Protein AF-A0A7R8H7E1-F1 (afdb_monomer)

pLDDT: mean 70.15, std 19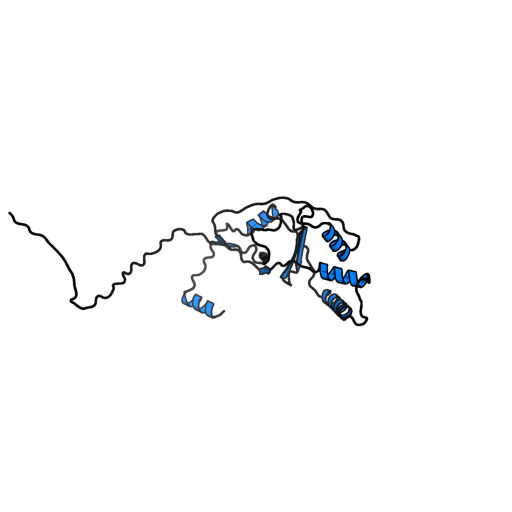.27, range [22.44, 91.5]

Secondary structure (DSSP, 8-state):
-------------------------------------EEE--TTTTT-EEEE-TTS-TTSPPPTT-EEEEEEETTTTEEEEEE---SSSTT--HHHHHHHHHHHH-S----------------S-EEE---SEEEE-----HHHHHHHHHHHHTT-S---TT-THHHHHHHHHHHHHTSPPPEE-----TTSHHHHHHHGGG--------------HHHHHHHHTT-

InterPro domains:
  IPR006886 DNA-directed RNA polymerase III subunit Rpc5 [PF04801] (28-223)
  IPR006886 DNA-directed RNA polymerase III subunit Rpc5 [PTHR12069] (23-224)

Sequence (227 aa):
MSKKKTHVENYLLNIIHLAPSSMSEQEESDPVVREIPVYVSQKLSDQLYLFQYPIRPSSFPYPPNSIFASRIKPVQGRIELSVALDTTSSDYDRSKGEQIALNVDGTNSSVNEKDFPNGLIHEGKLHLTPIKDILVLRPDLTYLDKSDKTAKSEGRAVLHPDDPDLEEAMEEEAKQEDMERWIPIKYNPHNTDESKAEFDKLYCDNLERTVLEKSDEGKYLDSLKSI

Mean predicted aligned error: 15.88 Å

Foldseek 3Di:
DDDDDDDDDDDDDDDDDDDPPPPPPPPVPPDPPDDADEAEFALCQQPAEAEDEPPADPVHDAAFPQFPWKWDQSVVGDIDTHGHDPCPDPVHPPVVVVVLCCLQVNPDDDDDDDHDDDDDDDDDHHFHYHHNYYHYDDDDDCSVVRSVVSCVVVVVDDDDPPPCVVVVVVVVVVVCVPDRDIDIDDDDTCPDPVVVVVVCSSDDPDPPPPPPPPDDPVRVVVVVVVD

Nearest PDB structures (foldseek):
  7fji-assembly1_M  TM=7.340E-01  e=8.138E-14  Homo sapiens
  8ity-assembly1_M  TM=7.228E-01  e=6.695E-14  Homo sapiens
  7ae3-assembly1_M  TM=7.307E-01  e=7.145E-14  Homo sapiens
  7a6h-assembly1_M  TM=7.324E-01  e=8.138E-14  Homo sapiens
  7fjj-assembly1_M  TM=7.175E-01  e=2.305E-13  Homo sapiens

Structure (mmCIF, N/CA/C/O backbone):
data_AF-A0A7R8H7E1-F1
#
_entry.id   AF-A0A7R8H7E1-F1
#
loop_
_atom_site.group_PDB
_atom_site.id
_atom_site.type_symbol
_atom_site.label_atom_id
_atom_site.label_alt_id
_atom_site.label_comp_id
_atom_site.label_asym_id
_atom_site.label_entity_id
_atom_site.label_seq_id
_atom_site.pdbx_PDB_ins_code
_atom_site.Cartn_x
_atom_site.Cartn_y
_atom_site.Cartn_z
_atom_site.occupancy
_atom_site.B_iso_or_equiv
_atom_site.auth_seq_id
_atom_site.auth_comp_id
_atom_site.auth_asym_id
_atom_site.auth_atom_id
_atom_site.pdbx_PDB_model_num
ATOM 1 N N . MET A 1 1 ? -14.089 -56.989 78.103 1.00 35.62 1 MET A N 1
ATOM 2 C CA . MET A 1 1 ? -12.673 -57.051 77.666 1.00 35.62 1 MET A CA 1
ATOM 3 C C . MET A 1 1 ? -12.430 -58.365 76.933 1.00 35.62 1 MET A C 1
ATOM 5 O O . MET A 1 1 ? -12.765 -59.384 77.512 1.00 35.62 1 MET A O 1
ATOM 9 N N . SER A 1 2 ? -11.785 -58.333 75.754 1.00 38.53 2 SER A N 1
ATOM 10 C CA . SER A 1 2 ? -11.299 -59.501 74.971 1.00 38.53 2 SER A CA 1
ATOM 11 C C . SER A 1 2 ? -12.388 -60.478 74.458 1.00 38.53 2 SER A C 1
ATOM 13 O O . SER A 1 2 ? -13.351 -60.751 75.155 1.00 38.53 2 SER A O 1
ATOM 15 N N . LYS A 1 3 ? -12.328 -61.047 73.245 1.00 38.25 3 LYS A N 1
ATOM 16 C CA . LYS A 1 3 ? -11.191 -61.285 72.330 1.00 38.25 3 LYS A CA 1
ATOM 17 C C . LYS A 1 3 ? -11.495 -60.845 70.883 1.00 38.25 3 LYS A C 1
ATOM 19 O O . LYS A 1 3 ? -12.647 -60.801 70.472 1.00 38.25 3 LYS A O 1
ATOM 24 N N . LYS A 1 4 ? -10.438 -60.563 70.108 1.00 46.03 4 LYS A N 1
ATOM 25 C CA . LYS A 1 4 ? -10.477 -60.266 68.659 1.00 46.03 4 LYS A CA 1
ATOM 26 C C . LYS A 1 4 ? -10.547 -61.548 67.812 1.00 46.03 4 LYS A C 1
ATOM 28 O O . LYS A 1 4 ? -9.908 -62.528 68.193 1.00 46.03 4 LYS A O 1
ATOM 33 N N . LYS A 1 5 ? -11.118 -61.465 66.599 1.00 38.12 5 LYS A N 1
ATOM 34 C CA . LYS A 1 5 ? -10.475 -61.981 65.368 1.00 38.12 5 LYS A CA 1
ATOM 35 C C . LYS A 1 5 ? -11.049 -61.356 64.077 1.00 38.12 5 LYS A C 1
ATOM 37 O O . LYS A 1 5 ? -12.236 -61.440 63.802 1.00 38.12 5 LYS A O 1
ATOM 42 N N . THR A 1 6 ? -10.135 -60.721 63.346 1.00 35.47 6 THR A N 1
ATOM 43 C CA . THR A 1 6 ? -9.974 -60.585 61.878 1.00 35.47 6 THR A CA 1
ATOM 44 C C . THR A 1 6 ? -10.459 -61.808 61.062 1.00 35.47 6 THR A C 1
ATOM 46 O O . THR A 1 6 ? -10.514 -62.891 61.638 1.00 35.47 6 THR A O 1
ATOM 49 N N . HIS A 1 7 ? -10.721 -61.815 59.739 1.00 31.08 7 HIS A N 1
ATOM 50 C CA . HIS A 1 7 ? -10.687 -60.894 58.559 1.00 31.08 7 HIS A CA 1
ATOM 51 C C . HIS A 1 7 ? -11.155 -61.797 57.364 1.00 31.08 7 HIS A C 1
ATOM 53 O O . HIS A 1 7 ? -10.938 -63.003 57.452 1.00 31.08 7 HIS A O 1
ATOM 59 N N . VAL A 1 8 ? -11.928 -61.397 56.344 1.00 33.06 8 VAL A N 1
ATOM 60 C CA . VAL A 1 8 ? -11.553 -60.799 55.033 1.00 33.06 8 VAL A CA 1
ATOM 61 C C . VAL A 1 8 ? -12.845 -60.808 54.164 1.00 33.06 8 VAL A C 1
ATOM 63 O O . VAL A 1 8 ? -13.592 -61.778 54.231 1.00 33.06 8 VAL A O 1
ATOM 66 N N . GLU A 1 9 ? -13.100 -59.729 53.414 1.00 35.38 9 GLU A N 1
ATOM 67 C CA . GLU A 1 9 ? -13.665 -59.612 52.036 1.00 35.38 9 GLU A CA 1
ATOM 68 C C . GLU A 1 9 ? -14.095 -60.886 51.220 1.00 35.38 9 GLU A C 1
ATOM 70 O O . GLU A 1 9 ? -13.538 -61.959 51.412 1.00 35.38 9 GLU A O 1
ATOM 75 N N . ASN A 1 10 ? -15.019 -60.878 50.230 1.00 33.38 10 ASN A N 1
ATOM 76 C CA . ASN A 1 10 ? -15.347 -59.847 49.218 1.00 33.38 10 ASN A CA 1
ATOM 77 C C . ASN A 1 10 ? -16.763 -59.968 48.559 1.00 33.38 10 ASN A C 1
ATOM 79 O O . ASN A 1 10 ? -17.408 -61.010 48.619 1.00 33.38 10 ASN A O 1
ATOM 83 N N . TYR A 1 11 ? -17.166 -58.867 47.901 1.00 28.77 11 TYR A N 1
ATOM 84 C CA . TYR A 1 11 ? -18.255 -58.558 46.929 1.00 28.77 11 TYR A CA 1
ATOM 85 C C . TYR A 1 11 ? -18.768 -59.678 45.964 1.00 28.77 11 TYR A C 1
ATOM 87 O O . TYR A 1 11 ? -18.055 -60.645 45.736 1.00 28.77 11 TYR A O 1
ATOM 95 N N . LEU A 1 12 ? -19.914 -59.603 45.243 1.00 30.66 12 LEU A N 1
ATOM 96 C CA . LEU A 1 12 ? -21.077 -58.678 45.146 1.00 30.66 12 LEU A CA 1
ATOM 97 C C . LEU A 1 12 ? -22.228 -59.330 44.326 1.00 30.66 12 LEU A C 1
ATOM 99 O O . LEU A 1 12 ? -22.023 -60.377 43.723 1.00 30.66 12 LEU A O 1
ATOM 103 N N . LEU A 1 13 ? -23.353 -58.595 44.208 1.00 30.75 13 LEU A N 1
ATOM 104 C CA . LEU A 1 13 ? -24.424 -58.621 43.176 1.00 30.75 13 LEU A CA 1
ATOM 105 C C . LEU A 1 13 ? -25.826 -59.069 43.624 1.00 30.75 13 LEU A C 1
ATOM 107 O O . LEU A 1 13 ? -26.374 -60.074 43.190 1.00 30.75 13 LEU A O 1
ATOM 111 N N . ASN A 1 14 ? -26.423 -58.196 44.434 1.00 29.53 14 ASN A N 1
ATOM 112 C CA . ASN A 1 14 ? -27.849 -57.865 44.541 1.00 29.53 14 ASN A CA 1
ATOM 113 C C . ASN A 1 14 ? -27.867 -56.390 45.032 1.00 29.53 14 ASN A C 1
ATOM 115 O O . ASN A 1 14 ? -26.986 -56.027 45.806 1.00 29.53 14 ASN A O 1
ATOM 119 N N . ILE A 1 15 ? -28.762 -55.472 44.655 1.00 32.22 15 ILE A N 1
ATOM 120 C CA . ILE A 1 15 ? -29.996 -55.551 43.863 1.00 32.22 15 ILE A CA 1
ATOM 121 C C . ILE A 1 15 ? -30.307 -54.130 43.320 1.00 32.22 15 ILE A C 1
ATOM 123 O O . ILE A 1 15 ? -30.113 -53.158 44.036 1.00 32.22 15 ILE A O 1
ATOM 127 N N . ILE A 1 16 ? -30.733 -54.045 42.053 1.00 35.09 16 ILE A N 1
ATOM 128 C CA . ILE A 1 16 ? -31.840 -53.239 41.480 1.00 35.09 16 ILE A CA 1
ATOM 129 C C . ILE A 1 16 ? -32.098 -51.775 41.959 1.00 35.09 16 ILE A C 1
ATOM 131 O O . ILE A 1 16 ? -32.219 -51.493 43.142 1.00 35.09 16 ILE A O 1
ATOM 135 N N . HIS A 1 17 ? -32.436 -50.931 40.965 1.00 29.31 17 HIS A N 1
ATOM 136 C CA . HIS A 1 17 ? -33.188 -49.652 40.997 1.00 29.31 17 HIS A CA 1
ATOM 137 C C . HIS A 1 17 ? -32.447 -48.307 41.167 1.00 29.31 17 HIS A C 1
ATOM 139 O O . HIS A 1 17 ? -32.047 -47.904 42.251 1.00 29.31 17 HIS A O 1
ATOM 145 N N . LEU A 1 18 ? -32.453 -47.560 40.051 1.00 43.53 18 LEU A N 1
ATOM 146 C CA . LEU A 1 18 ? -32.968 -46.186 39.931 1.00 43.53 18 LEU A CA 1
ATOM 147 C C . LEU A 1 18 ? -32.617 -45.201 41.060 1.00 43.53 18 LEU A C 1
ATOM 149 O O . LEU A 1 18 ? -33.405 -44.979 41.976 1.00 43.53 18 LEU A O 1
ATOM 153 N N . ALA A 1 19 ? -31.524 -44.469 40.858 1.00 36.12 19 ALA A N 1
ATOM 154 C CA . ALA A 1 19 ? -31.458 -43.066 41.250 1.00 36.12 19 ALA A CA 1
ATOM 155 C C . ALA A 1 19 ? -31.540 -42.209 39.973 1.00 36.12 19 ALA A C 1
ATOM 157 O O . ALA A 1 19 ? -30.898 -42.569 38.981 1.00 36.12 19 ALA A O 1
ATOM 158 N N . PRO A 1 20 ? -32.285 -41.088 39.953 1.00 41.16 20 PRO A N 1
ATOM 159 C CA . PRO A 1 20 ? -31.998 -40.050 38.977 1.00 41.16 20 PRO A CA 1
ATOM 160 C C . PRO A 1 20 ? -30.585 -39.545 39.272 1.00 41.16 20 PRO A C 1
ATOM 162 O O . PRO A 1 20 ? -30.282 -39.201 40.417 1.00 41.16 20 PRO A O 1
ATOM 165 N N . SER A 1 21 ? -29.718 -39.487 38.262 1.00 41.62 21 SER A N 1
ATOM 166 C CA . SER A 1 21 ? -28.507 -38.684 38.392 1.00 41.62 21 SER A CA 1
ATOM 167 C C . SER A 1 21 ? -28.955 -37.242 38.568 1.00 41.62 21 SER A C 1
ATOM 169 O O . SER A 1 21 ? -29.365 -36.596 37.606 1.00 41.62 21 SER A O 1
ATOM 171 N N . SER A 1 22 ? -28.895 -36.748 39.803 1.00 42.16 22 SER A N 1
ATOM 172 C CA . SER A 1 22 ? -28.900 -35.321 40.068 1.00 42.16 22 SER A CA 1
ATOM 173 C C . SER A 1 22 ? -27.673 -34.748 39.368 1.00 42.16 22 SER A C 1
ATOM 175 O O . SER A 1 22 ? -26.571 -34.784 39.917 1.00 42.16 22 SER A O 1
ATOM 177 N N . MET A 1 23 ? -27.861 -34.261 38.139 1.00 40.62 23 MET A N 1
ATOM 178 C CA . MET A 1 23 ? -26.998 -33.228 37.590 1.00 40.62 23 MET A CA 1
ATOM 179 C C . MET A 1 23 ? -27.082 -32.086 38.590 1.00 40.62 23 MET A C 1
ATOM 181 O O . MET A 1 23 ? -28.085 -31.384 38.670 1.00 40.62 23 MET A O 1
ATOM 185 N N . SER A 1 24 ? -26.066 -31.993 39.441 1.00 41.72 24 SER A N 1
ATOM 186 C CA . SER A 1 24 ? -25.875 -30.840 40.292 1.00 41.72 24 SER A CA 1
ATOM 187 C C . SER A 1 24 ? -25.746 -29.645 39.364 1.00 41.72 24 SER A C 1
ATOM 189 O O . SER A 1 24 ? -24.767 -29.561 38.623 1.00 41.72 24 SER A O 1
ATOM 191 N N . GLU A 1 25 ? -26.721 -28.739 39.425 1.00 49.22 25 GLU A N 1
ATOM 192 C CA . GLU A 1 25 ? -26.683 -27.390 38.849 1.00 49.22 25 GLU A CA 1
ATOM 193 C C . GLU A 1 25 ? -25.648 -26.539 39.608 1.00 49.22 25 GLU A C 1
ATOM 195 O O . GLU A 1 25 ? -25.928 -25.496 40.189 1.00 49.22 25 GLU A O 1
ATOM 200 N N . GLN A 1 26 ? -24.417 -27.040 39.640 1.00 47.72 26 GLN A N 1
ATOM 201 C CA . GLN A 1 26 ? -23.213 -26.262 39.833 1.00 47.72 26 GLN A CA 1
ATOM 202 C C . GLN A 1 26 ? -22.677 -26.010 38.430 1.00 47.72 26 GLN A C 1
ATOM 204 O O . GLN A 1 26 ? -21.683 -26.591 38.000 1.00 47.72 26 GLN A O 1
ATOM 209 N N . GLU A 1 27 ? -23.395 -25.144 37.710 1.00 53.41 27 GLU A N 1
ATOM 210 C CA . GLU A 1 27 ? -22.762 -24.306 36.703 1.00 53.41 27 GLU A CA 1
ATOM 211 C C . GLU A 1 27 ? -21.669 -23.531 37.443 1.00 53.41 27 GLU A C 1
ATOM 213 O O . GLU A 1 27 ? -21.935 -22.569 38.168 1.00 53.41 27 GLU A O 1
ATOM 218 N N . GLU A 1 28 ? -20.441 -24.042 37.366 1.00 57.34 28 GLU A N 1
ATOM 219 C CA . GLU A 1 28 ? -19.270 -23.422 37.966 1.00 57.34 28 GLU A CA 1
ATOM 220 C C . GLU A 1 28 ? -18.985 -22.151 37.161 1.00 57.34 28 GLU A C 1
ATOM 222 O O . GLU A 1 28 ? -18.312 -22.176 36.135 1.00 57.34 28 GLU A O 1
ATOM 227 N N . SER A 1 29 ? -19.642 -21.066 37.581 1.00 70.25 29 SER A N 1
ATOM 228 C CA . SER A 1 29 ? -19.667 -19.767 36.912 1.00 70.25 29 SER A CA 1
ATOM 229 C C . SER A 1 29 ? -18.246 -19.247 36.714 1.00 70.25 29 SER A C 1
ATOM 231 O O . SER A 1 29 ? -17.642 -18.738 37.660 1.00 70.25 29 SER A O 1
ATOM 233 N N . ASP A 1 30 ? -17.725 -19.413 35.493 1.00 82.62 30 ASP A N 1
ATOM 234 C CA . ASP A 1 30 ? -16.389 -18.976 35.083 1.00 82.62 30 ASP A CA 1
ATOM 235 C C . ASP A 1 30 ? -16.26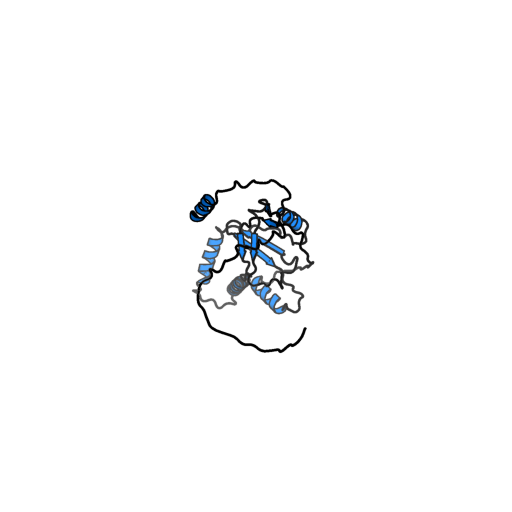1 -17.462 35.324 1.00 82.62 30 ASP A C 1
ATOM 237 O O . ASP A 1 30 ? -16.916 -16.661 34.644 1.00 82.62 30 ASP A O 1
ATOM 241 N N . PRO A 1 31 ? -15.506 -17.035 36.353 1.00 84.06 31 PRO A N 1
ATOM 242 C CA . PRO A 1 31 ? -15.552 -15.659 36.806 1.00 84.06 31 PRO A CA 1
ATOM 243 C C . PRO A 1 31 ? -14.765 -14.768 35.848 1.00 84.06 31 PRO A C 1
ATOM 245 O O . PRO A 1 31 ? -13.648 -15.091 35.448 1.00 84.06 31 PRO A O 1
ATOM 248 N N . VAL A 1 32 ? -15.304 -13.585 35.540 1.00 81.81 32 VAL A N 1
ATOM 249 C CA . VAL A 1 32 ? -14.637 -12.602 34.674 1.00 81.81 32 VAL A CA 1
ATOM 250 C C . VAL A 1 32 ? -13.258 -12.237 35.241 1.00 81.81 32 VAL A C 1
ATOM 252 O O . VAL A 1 32 ? -13.134 -11.455 36.182 1.00 81.81 32 VAL A O 1
ATOM 255 N N . VAL A 1 33 ? -12.202 -12.788 34.636 1.00 88.31 33 VAL A N 1
ATOM 256 C CA . VAL A 1 33 ? -10.804 -12.562 35.047 1.00 88.31 33 VAL A CA 1
ATOM 257 C C . VAL A 1 33 ? -10.335 -11.142 34.703 1.00 88.31 33 VAL A C 1
ATOM 259 O O . VAL A 1 33 ? -9.444 -10.597 35.359 1.00 88.31 33 VAL A O 1
ATOM 262 N N . ARG A 1 34 ? -10.899 -10.536 33.648 1.00 81.38 34 ARG A N 1
ATOM 263 C CA . ARG A 1 34 ? -10.553 -9.187 33.186 1.00 81.38 34 ARG A CA 1
ATOM 264 C C . ARG A 1 34 ? -11.651 -8.593 32.309 1.00 81.38 34 ARG A C 1
ATOM 266 O O . ARG A 1 34 ? -12.021 -9.187 31.303 1.00 81.38 34 ARG A O 1
ATOM 273 N N . GLU A 1 35 ? -12.066 -7.371 32.621 1.00 83.25 35 GLU A N 1
ATOM 274 C CA . GLU A 1 35 ? -12.812 -6.521 31.692 1.00 83.25 35 GLU A CA 1
ATOM 275 C C . GLU A 1 35 ? -11.823 -5.755 30.799 1.00 83.25 35 GLU A C 1
ATOM 277 O O . GLU A 1 35 ? -10.878 -5.136 31.295 1.00 83.25 35 GLU A O 1
ATOM 282 N N . ILE A 1 36 ? -12.014 -5.805 29.477 1.00 82.12 36 ILE A N 1
ATOM 283 C CA . ILE A 1 36 ? -11.196 -5.064 28.506 1.00 82.12 36 ILE A CA 1
ATOM 284 C C . ILE A 1 36 ? -12.077 -3.973 27.888 1.00 82.12 36 ILE A C 1
ATOM 286 O O . ILE A 1 36 ? -13.085 -4.307 27.263 1.00 82.12 36 ILE A O 1
ATOM 290 N N . PRO A 1 37 ? -11.733 -2.679 28.029 1.00 78.38 37 PRO A N 1
ATOM 291 C CA . PRO A 1 37 ? -12.490 -1.616 27.387 1.00 78.38 37 PRO A CA 1
ATOM 292 C C . PRO A 1 37 ? -12.286 -1.677 25.869 1.00 78.38 37 PRO A C 1
ATOM 294 O O . PRO A 1 37 ? -11.151 -1.724 25.386 1.00 78.38 37 PRO A O 1
ATOM 297 N N . VAL A 1 38 ? -13.399 -1.667 25.137 1.00 76.19 38 VAL A N 1
ATOM 298 C CA . VAL A 1 38 ? -13.436 -1.666 23.672 1.00 76.19 38 VAL A CA 1
ATOM 299 C C . VAL A 1 38 ? -13.793 -0.268 23.188 1.00 76.19 38 VAL A C 1
ATOM 301 O O . VAL A 1 38 ? -14.818 0.286 23.584 1.00 76.19 38 VAL A O 1
ATOM 304 N N . TYR A 1 39 ? -12.963 0.280 22.309 1.00 76.44 39 TYR A N 1
ATOM 305 C CA . TYR A 1 39 ? -13.184 1.572 21.666 1.00 76.44 39 TYR A CA 1
ATOM 306 C C . TYR A 1 39 ? -13.338 1.386 20.157 1.00 76.44 39 TYR A C 1
ATOM 308 O O . TYR A 1 39 ? -12.697 0.511 19.576 1.00 76.44 39 TYR A O 1
ATOM 316 N N . VAL A 1 40 ? -14.147 2.227 19.511 1.00 75.00 40 VAL A N 1
ATOM 317 C CA . VAL A 1 40 ? -14.304 2.242 18.049 1.00 75.00 40 VAL A CA 1
ATOM 318 C C . VAL A 1 40 ? -13.840 3.595 17.513 1.00 75.00 40 VAL A C 1
ATOM 320 O O . VAL A 1 40 ? -14.321 4.635 17.959 1.00 75.00 40 VAL A O 1
ATOM 323 N N . SER A 1 41 ? -12.902 3.595 16.567 1.00 80.44 41 SER A N 1
ATOM 324 C CA . SER A 1 41 ? -12.467 4.784 15.829 1.00 80.44 41 SER A CA 1
ATOM 325 C C . SER A 1 41 ? -13.048 4.745 14.419 1.00 80.44 41 SER A C 1
ATOM 327 O O . SER A 1 41 ? -12.912 3.751 13.713 1.00 80.44 41 SER A O 1
ATOM 329 N N . GLN A 1 42 ? -13.676 5.841 13.996 1.00 80.81 42 GLN A N 1
ATOM 330 C CA . GLN A 1 42 ? -14.147 6.032 12.617 1.00 80.81 42 GLN A CA 1
ATOM 331 C C . GLN A 1 42 ? -13.213 6.945 11.804 1.00 80.81 42 GLN A C 1
ATOM 333 O O . GLN A 1 42 ? -13.463 7.206 10.635 1.00 80.81 42 GLN A O 1
ATOM 338 N N . LYS A 1 43 ? -12.113 7.441 12.397 1.00 84.00 43 LYS A N 1
ATOM 339 C CA . LYS A 1 43 ? -11.249 8.476 11.788 1.00 84.00 43 LYS A CA 1
ATOM 340 C C . LYS A 1 43 ? -10.616 8.063 10.451 1.00 84.00 43 LYS A C 1
ATOM 342 O O . LYS A 1 43 ? -10.278 8.937 9.662 1.00 84.00 43 LYS A O 1
ATOM 347 N N . LEU A 1 44 ? -10.419 6.761 10.233 1.00 83.81 44 LEU A N 1
ATOM 348 C CA . LEU A 1 44 ? -9.767 6.190 9.048 1.00 83.81 44 LEU A CA 1
ATOM 349 C C . LEU A 1 44 ? -10.659 5.183 8.296 1.00 83.81 44 LEU A C 1
ATOM 351 O O . LEU A 1 44 ? -10.152 4.456 7.446 1.00 83.81 44 LEU A O 1
ATOM 355 N N . SER A 1 45 ? -11.970 5.135 8.569 1.00 79.44 45 SER A N 1
ATOM 356 C CA . SER A 1 45 ? -12.894 4.147 7.979 1.00 79.44 45 SER A CA 1
ATOM 357 C C . SER A 1 45 ? -12.843 4.099 6.446 1.00 79.44 45 SER A C 1
ATOM 359 O O . SER A 1 45 ? -12.852 3.019 5.866 1.00 79.44 45 SER A O 1
ATOM 361 N N . ASP A 1 46 ? -12.707 5.256 5.790 1.00 84.19 46 ASP A N 1
ATOM 362 C CA . ASP A 1 46 ? -12.648 5.383 4.324 1.00 84.19 46 ASP A CA 1
ATOM 363 C C . ASP A 1 46 ? -11.219 5.347 3.737 1.00 84.19 46 ASP A C 1
ATOM 365 O O . ASP A 1 46 ? -11.027 5.554 2.529 1.00 84.19 46 ASP A O 1
ATOM 369 N N . GLN A 1 47 ? -10.208 5.127 4.584 1.00 85.94 47 GLN A N 1
ATOM 370 C CA . GLN A 1 47 ? -8.784 5.315 4.265 1.00 85.94 47 GLN A CA 1
ATOM 371 C C . GLN A 1 47 ? -7.879 4.153 4.711 1.00 85.94 47 GLN A C 1
ATOM 373 O O . GLN A 1 47 ? -6.758 4.041 4.216 1.00 85.94 47 GLN A O 1
ATOM 378 N N . LEU A 1 48 ? -8.342 3.280 5.609 1.00 85.38 48 LEU A N 1
ATOM 379 C CA . LEU A 1 48 ? -7.581 2.144 6.121 1.00 85.38 48 LEU A CA 1
ATOM 380 C C . LEU A 1 48 ? -7.721 0.924 5.200 1.00 85.38 48 LEU A C 1
ATOM 382 O O . LEU A 1 48 ? -8.797 0.341 5.104 1.00 85.38 48 LEU A O 1
ATOM 386 N N . TYR A 1 49 ? -6.626 0.502 4.570 1.00 85.12 49 TYR A N 1
ATOM 387 C CA . TYR A 1 49 ? -6.563 -0.719 3.758 1.00 85.12 49 TYR A CA 1
ATOM 388 C C . TYR A 1 49 ? -5.674 -1.766 4.431 1.00 85.12 49 TYR A C 1
ATOM 390 O O . TYR A 1 49 ? -4.666 -1.423 5.051 1.00 85.12 49 TYR A O 1
ATOM 398 N N . LEU A 1 50 ? -6.004 -3.047 4.261 1.00 84.12 50 LEU A N 1
ATOM 399 C CA . LEU A 1 50 ? -5.151 -4.159 4.687 1.00 84.12 50 LEU A CA 1
ATOM 400 C C . LEU A 1 50 ? -4.456 -4.779 3.473 1.00 84.12 50 LEU A C 1
ATOM 402 O O . LEU A 1 50 ? -5.122 -5.322 2.597 1.00 84.12 50 LEU A O 1
ATOM 406 N N . PHE A 1 51 ? -3.123 -4.742 3.431 1.00 88.19 51 PHE A N 1
ATOM 407 C CA . PHE A 1 51 ? -2.355 -5.397 2.368 1.00 88.19 51 PHE A CA 1
ATOM 408 C C . PHE A 1 51 ? -1.906 -6.793 2.799 1.00 88.19 51 PHE A C 1
ATOM 410 O O . PHE A 1 51 ? -1.243 -6.957 3.824 1.00 88.19 51 PHE A O 1
ATOM 417 N N . GLN A 1 52 ? -2.240 -7.796 1.992 1.00 84.56 52 GLN A N 1
ATOM 418 C CA . GLN A 1 52 ? -1.810 -9.179 2.179 1.00 84.56 52 GLN A CA 1
ATOM 419 C C . GLN A 1 52 ? -0.781 -9.569 1.117 1.00 84.56 52 GLN A C 1
ATOM 421 O O . GLN A 1 52 ? -0.917 -9.203 -0.048 1.00 84.56 52 GLN A O 1
ATOM 426 N N . TYR A 1 53 ? 0.220 -10.360 1.510 1.00 86.19 53 TYR A N 1
ATOM 427 C CA . TYR A 1 53 ? 1.300 -10.827 0.637 1.00 86.19 53 TYR A CA 1
ATOM 428 C C . TYR A 1 53 ? 1.328 -12.367 0.621 1.00 86.19 53 TYR A C 1
ATOM 430 O O . TYR A 1 53 ? 2.111 -12.964 1.358 1.00 86.19 53 TYR A O 1
ATOM 438 N N . PRO A 1 54 ? 0.494 -13.053 -0.188 1.00 87.38 54 PRO A N 1
ATOM 439 C CA . PRO A 1 54 ? 0.290 -14.504 -0.072 1.00 87.38 54 PRO A CA 1
ATOM 440 C C . PRO A 1 54 ? 1.557 -15.346 -0.250 1.00 87.38 54 PRO A C 1
ATOM 442 O O . PRO A 1 54 ? 1.641 -16.454 0.267 1.00 87.38 54 PRO A O 1
ATOM 445 N N . ILE A 1 55 ? 2.535 -14.820 -0.991 1.00 86.00 55 ILE A N 1
ATOM 446 C CA . ILE A 1 55 ? 3.797 -15.499 -1.307 1.00 86.00 55 ILE A CA 1
ATOM 447 C C . ILE A 1 55 ? 4.985 -15.036 -0.446 1.00 86.00 55 ILE A C 1
ATOM 449 O O . ILE A 1 55 ? 6.105 -15.486 -0.674 1.00 86.00 55 ILE A O 1
ATOM 453 N N . ARG A 1 56 ? 4.783 -14.111 0.505 1.00 84.38 56 ARG A N 1
ATOM 454 C CA . ARG A 1 56 ? 5.856 -13.583 1.361 1.00 84.38 56 ARG A CA 1
ATOM 455 C C . ARG A 1 56 ? 5.602 -13.996 2.814 1.00 84.38 56 ARG A C 1
ATOM 457 O O . ARG A 1 56 ? 4.651 -13.500 3.417 1.00 84.38 56 ARG A O 1
ATOM 464 N N . PRO A 1 57 ? 6.423 -14.888 3.397 1.00 86.56 57 PRO A N 1
ATOM 465 C CA . PRO A 1 57 ? 6.245 -15.304 4.782 1.00 86.56 57 PRO A CA 1
ATOM 466 C C . PRO A 1 57 ? 6.539 -14.140 5.736 1.00 86.56 57 PRO A C 1
ATOM 468 O O . PRO A 1 57 ? 7.377 -13.284 5.454 1.00 86.56 57 PRO A O 1
ATOM 471 N N . SER A 1 58 ? 5.898 -14.138 6.906 1.00 81.69 58 SER A N 1
ATOM 472 C CA . SER A 1 58 ? 6.093 -13.106 7.939 1.00 81.69 58 SER A CA 1
ATOM 473 C C . SER A 1 58 ? 7.523 -13.042 8.490 1.00 81.69 58 SER A C 1
ATOM 475 O O . SER A 1 58 ? 7.931 -12.006 9.006 1.00 81.69 58 SER A O 1
ATOM 477 N N . SER A 1 59 ? 8.302 -14.117 8.345 1.00 85.06 59 SER A N 1
ATOM 478 C CA . SER A 1 59 ? 9.735 -14.168 8.657 1.00 85.06 59 SER A CA 1
ATOM 479 C C . SER A 1 59 ? 10.629 -13.451 7.637 1.00 85.06 59 SER A C 1
ATOM 481 O O . SER A 1 59 ? 11.807 -13.250 7.921 1.00 85.06 59 SER A O 1
ATOM 483 N N . PHE A 1 60 ? 10.100 -13.063 6.470 1.00 82.19 60 PHE A N 1
ATOM 484 C CA . PHE A 1 60 ? 10.845 -12.382 5.407 1.00 82.19 60 PHE A CA 1
ATOM 485 C C . PHE A 1 60 ? 10.126 -11.096 4.942 1.00 82.19 60 PHE A C 1
ATOM 487 O O . PHE A 1 60 ? 9.678 -10.999 3.790 1.00 82.19 60 PHE A O 1
ATOM 494 N N . PRO A 1 61 ? 9.968 -10.093 5.831 1.00 83.88 61 PRO A N 1
ATOM 495 C CA . PRO A 1 61 ? 9.374 -8.807 5.474 1.00 83.88 61 PRO A CA 1
ATOM 496 C C . PRO A 1 61 ? 10.182 -8.102 4.374 1.00 83.88 61 PRO A C 1
ATOM 498 O O . PRO A 1 61 ? 11.325 -8.457 4.083 1.00 83.88 61 PRO A O 1
ATOM 501 N N . TYR A 1 62 ? 9.582 -7.100 3.733 1.00 82.25 62 TYR A N 1
ATOM 502 C CA . TYR A 1 62 ? 10.342 -6.210 2.854 1.00 82.25 62 TYR A CA 1
ATOM 503 C C . TYR A 1 62 ? 11.391 -5.431 3.659 1.00 82.25 62 TYR A C 1
ATOM 505 O O . TYR A 1 62 ? 11.112 -5.088 4.813 1.00 82.25 62 TYR A O 1
ATOM 513 N N . PRO A 1 63 ? 12.567 -5.119 3.077 1.00 79.88 63 PRO A N 1
ATOM 514 C CA . PRO A 1 63 ? 13.522 -4.254 3.745 1.00 79.88 63 PRO A CA 1
ATOM 515 C C . PRO A 1 63 ? 12.868 -2.898 4.043 1.00 79.88 63 PRO A C 1
ATOM 517 O O . PRO A 1 63 ? 12.106 -2.382 3.214 1.00 79.88 63 PRO A O 1
ATOM 520 N N . PRO A 1 64 ? 13.142 -2.292 5.202 1.00 74.38 64 PRO A N 1
ATOM 521 C CA . PRO A 1 64 ? 12.718 -0.924 5.471 1.00 74.38 64 PRO A CA 1
ATOM 522 C C . PRO A 1 64 ? 13.296 0.020 4.403 1.00 74.38 64 PRO A C 1
ATOM 524 O O . PRO A 1 64 ? 14.390 -0.199 3.892 1.00 74.38 64 PRO A O 1
ATOM 527 N N . ASN A 1 65 ? 12.535 1.050 4.032 1.00 74.75 65 ASN A N 1
ATOM 528 C CA . ASN A 1 65 ? 12.869 2.017 2.972 1.00 74.75 65 ASN A CA 1
ATOM 529 C C . ASN A 1 65 ? 13.043 1.446 1.545 1.00 74.75 65 ASN A C 1
ATOM 531 O O . ASN A 1 65 ? 13.307 2.218 0.629 1.00 74.75 65 ASN A O 1
ATOM 535 N N . SER A 1 66 ? 12.820 0.145 1.312 1.00 81.94 66 SER A N 1
ATOM 536 C CA . SER A 1 66 ? 12.909 -0.451 -0.036 1.00 81.94 66 SER A CA 1
ATOM 537 C C . SER A 1 66 ? 11.829 0.029 -1.014 1.00 81.94 66 SER A C 1
ATOM 539 O O . SER A 1 66 ? 12.028 -0.040 -2.224 1.00 81.94 66 SER A O 1
ATOM 541 N N . ILE A 1 67 ? 10.682 0.517 -0.530 1.00 85.88 67 ILE A N 1
ATOM 542 C CA . ILE A 1 67 ? 9.624 1.069 -1.389 1.00 85.88 67 ILE A CA 1
ATOM 543 C C . ILE A 1 67 ? 10.022 2.485 -1.819 1.00 85.88 67 ILE A C 1
ATOM 545 O O . ILE A 1 67 ? 10.004 3.412 -1.009 1.00 85.88 67 ILE A O 1
ATOM 549 N N . PHE A 1 68 ? 10.352 2.646 -3.102 1.00 81.56 68 PHE A N 1
ATOM 550 C CA . PHE A 1 68 ? 10.805 3.917 -3.683 1.00 81.56 68 PHE A CA 1
ATOM 551 C C . PHE A 1 68 ? 9.724 4.639 -4.500 1.00 81.56 68 PHE A C 1
ATOM 553 O O . PHE A 1 68 ? 9.820 5.846 -4.720 1.00 81.56 68 PHE A O 1
ATOM 560 N N . ALA A 1 69 ? 8.683 3.925 -4.936 1.00 82.38 69 ALA A N 1
ATOM 561 C CA . ALA A 1 69 ? 7.511 4.516 -5.572 1.00 82.38 69 ALA A CA 1
ATOM 562 C C . ALA A 1 69 ? 6.234 3.767 -5.181 1.00 82.38 69 ALA A C 1
ATOM 564 O O . ALA A 1 69 ? 6.240 2.561 -4.936 1.00 82.38 69 ALA A O 1
ATOM 565 N N . SER A 1 70 ? 5.122 4.494 -5.140 1.00 87.81 70 SER A N 1
ATOM 566 C CA . SER A 1 70 ? 3.809 3.950 -4.806 1.00 87.81 70 SER A CA 1
ATOM 567 C C . SER A 1 70 ? 2.712 4.717 -5.535 1.00 87.81 70 SER A C 1
ATOM 569 O O . SER A 1 70 ? 2.760 5.947 -5.627 1.00 87.81 70 SER A O 1
ATOM 571 N N . ARG A 1 71 ? 1.721 4.001 -6.073 1.00 89.56 71 ARG A N 1
ATOM 572 C CA . ARG A 1 71 ? 0.614 4.586 -6.844 1.00 89.56 71 ARG A CA 1
ATOM 573 C C . ARG A 1 71 ? -0.699 3.836 -6.632 1.00 89.56 71 ARG A C 1
ATOM 575 O O . ARG A 1 71 ? -0.693 2.641 -6.352 1.00 89.56 71 ARG A O 1
ATOM 582 N N . ILE A 1 72 ? -1.816 4.550 -6.765 1.00 91.12 72 ILE A N 1
ATOM 583 C CA . ILE A 1 72 ? -3.182 4.039 -6.568 1.00 91.12 72 ILE A CA 1
ATOM 584 C C . ILE A 1 72 ? -4.110 4.424 -7.730 1.00 91.12 72 ILE A C 1
ATOM 586 O O . ILE A 1 72 ? -3.969 5.496 -8.319 1.00 91.12 72 ILE A O 1
ATOM 590 N N . LYS A 1 73 ? -5.078 3.556 -8.022 1.00 90.69 73 LYS A N 1
ATOM 591 C CA . LYS A 1 73 ? -6.291 3.826 -8.798 1.00 90.69 73 LYS A CA 1
ATOM 592 C C . LYS A 1 73 ? -7.499 3.638 -7.864 1.00 90.69 73 LYS A C 1
ATOM 594 O O . LYS A 1 73 ? -7.872 2.489 -7.608 1.00 90.69 73 LYS A O 1
ATOM 599 N N . PRO A 1 74 ? -8.025 4.709 -7.239 1.00 87.00 74 PRO A N 1
ATOM 600 C CA . PRO A 1 74 ? -8.977 4.588 -6.133 1.00 87.00 74 PRO A CA 1
ATOM 601 C C . PRO A 1 74 ? -10.359 4.038 -6.516 1.00 87.00 74 PRO A C 1
ATOM 603 O O . PRO A 1 74 ? -10.998 3.441 -5.654 1.00 87.00 74 PRO A O 1
ATOM 606 N N . VAL A 1 75 ? -10.827 4.201 -7.759 1.00 87.00 75 VAL A N 1
ATOM 607 C CA . VAL A 1 75 ? -12.106 3.631 -8.229 1.00 87.00 75 VAL A CA 1
ATOM 608 C C . VAL A 1 75 ? -11.947 2.154 -8.607 1.00 87.00 75 VAL A C 1
ATOM 610 O O . VAL A 1 75 ? -12.813 1.343 -8.296 1.00 87.00 75 VAL A O 1
ATOM 613 N N . GLN A 1 76 ? -10.827 1.778 -9.230 1.00 86.06 76 GLN A N 1
ATOM 614 C CA . GLN A 1 76 ? -10.497 0.393 -9.592 1.00 86.06 76 GLN A CA 1
ATOM 615 C C . GLN A 1 76 ? -9.930 -0.438 -8.425 1.00 86.06 76 GLN A C 1
ATOM 617 O O . GLN A 1 76 ? -9.656 -1.623 -8.613 1.00 86.06 76 GLN A O 1
ATOM 622 N N . GLY A 1 77 ? -9.689 0.165 -7.255 1.00 83.81 77 GLY A N 1
ATOM 623 C CA . GLY A 1 77 ? -9.115 -0.509 -6.082 1.00 83.81 77 GLY A CA 1
ATOM 624 C C . GLY A 1 77 ? -7.685 -1.032 -6.282 1.00 83.81 77 GLY A C 1
ATOM 625 O O . GLY A 1 77 ? -7.241 -1.907 -5.542 1.00 83.81 77 GLY A O 1
ATOM 626 N N . ARG A 1 78 ? -6.944 -0.544 -7.290 1.00 87.25 78 ARG A N 1
ATOM 627 C CA . ARG A 1 78 ? -5.591 -1.044 -7.600 1.00 87.25 78 ARG A CA 1
ATOM 628 C C . ARG A 1 78 ? -4.523 -0.215 -6.904 1.00 87.25 78 ARG A C 1
ATOM 630 O O . ARG A 1 78 ? -4.550 1.011 -6.971 1.00 87.25 78 ARG A O 1
ATOM 637 N N . ILE A 1 79 ? -3.543 -0.885 -6.307 1.00 89.19 79 ILE A N 1
ATOM 638 C CA . ILE A 1 79 ? -2.344 -0.272 -5.730 1.00 89.19 79 ILE A CA 1
ATOM 639 C C . ILE A 1 79 ? -1.119 -1.001 -6.264 1.00 89.19 79 ILE A C 1
ATOM 641 O O . ILE A 1 79 ? -1.105 -2.227 -6.339 1.00 89.19 79 ILE A O 1
ATOM 645 N N . GLU A 1 80 ? -0.085 -0.235 -6.590 1.00 89.81 80 GLU A N 1
ATOM 646 C CA . GLU A 1 80 ? 1.233 -0.752 -6.936 1.00 89.81 80 GLU A CA 1
ATOM 647 C C . GLU A 1 80 ? 2.295 -0.103 -6.051 1.00 89.81 80 GLU A C 1
ATOM 649 O O . GLU A 1 80 ? 2.283 1.110 -5.816 1.00 89.81 80 GLU A O 1
ATOM 654 N N . LEU A 1 81 ? 3.225 -0.932 -5.577 1.00 88.81 81 LEU A N 1
ATOM 655 C CA . LEU A 1 81 ? 4.393 -0.542 -4.796 1.00 88.81 81 LEU A CA 1
ATOM 656 C C . LEU A 1 81 ? 5.636 -1.008 -5.555 1.00 88.81 81 LEU A C 1
ATOM 658 O O . LEU A 1 81 ? 5.807 -2.204 -5.789 1.00 88.81 81 LEU A O 1
ATOM 662 N N . SER A 1 82 ? 6.502 -0.075 -5.935 1.00 86.88 82 SER A N 1
ATOM 663 C CA . SER A 1 82 ? 7.794 -0.381 -6.544 1.00 86.88 82 SER A CA 1
ATOM 664 C C . SER A 1 82 ? 8.831 -0.541 -5.441 1.00 86.88 82 SER A C 1
ATOM 666 O O . SER A 1 82 ? 9.094 0.392 -4.678 1.00 86.88 82 SER A O 1
ATOM 668 N N . VAL A 1 83 ? 9.391 -1.744 -5.352 1.00 84.81 83 VAL A N 1
ATOM 669 C CA . VAL A 1 83 ? 10.334 -2.161 -4.313 1.00 84.81 83 VAL A CA 1
ATOM 670 C C . VAL A 1 83 ? 11.716 -2.328 -4.938 1.00 84.81 83 VAL A C 1
ATOM 672 O O . VAL A 1 83 ? 11.850 -3.005 -5.956 1.00 84.81 83 VAL A O 1
ATOM 675 N N . ALA A 1 84 ? 12.735 -1.727 -4.331 1.00 84.62 84 ALA A N 1
ATOM 676 C CA . ALA A 1 84 ? 14.131 -1.926 -4.691 1.00 84.62 84 ALA A CA 1
ATOM 677 C C . ALA A 1 84 ? 14.601 -3.350 -4.343 1.00 84.62 84 ALA A C 1
ATOM 679 O O . ALA A 1 84 ? 14.170 -3.945 -3.351 1.00 84.62 84 ALA A O 1
ATOM 680 N N . LEU A 1 85 ? 15.499 -3.885 -5.167 1.00 82.56 85 LEU A N 1
ATOM 681 C CA . LEU A 1 85 ? 16.222 -5.128 -4.912 1.00 82.56 85 LEU A CA 1
ATOM 682 C C . LEU A 1 85 ? 17.631 -4.765 -4.455 1.00 82.56 85 LEU A C 1
ATOM 684 O O . LEU A 1 85 ? 18.267 -3.988 -5.156 1.00 82.56 85 LEU A O 1
ATOM 688 N N . ASP A 1 86 ? 18.108 -5.368 -3.363 1.00 82.69 86 ASP A N 1
ATOM 689 C CA . ASP A 1 86 ? 19.500 -5.235 -2.914 1.00 82.69 86 ASP A CA 1
ATOM 690 C C . ASP A 1 86 ? 20.448 -5.761 -4.000 1.00 82.69 86 ASP A C 1
ATOM 692 O O . ASP A 1 86 ? 20.568 -6.973 -4.207 1.00 82.69 86 ASP A O 1
ATOM 696 N N . THR A 1 87 ? 21.106 -4.839 -4.706 1.00 85.25 87 THR A N 1
ATOM 697 C CA . THR A 1 87 ? 22.044 -5.175 -5.791 1.00 85.25 87 THR A CA 1
ATOM 698 C C . THR A 1 87 ? 23.435 -5.579 -5.293 1.00 85.25 87 THR A C 1
ATOM 700 O O . THR A 1 87 ? 24.291 -5.976 -6.089 1.00 85.25 87 THR A O 1
ATOM 703 N N . THR A 1 88 ? 23.675 -5.481 -3.981 1.00 85.56 88 THR A N 1
ATOM 704 C CA . THR A 1 88 ? 24.961 -5.750 -3.325 1.00 85.56 88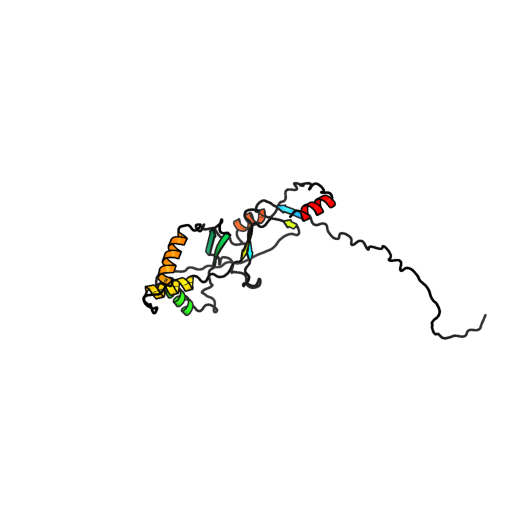 THR A CA 1
ATOM 705 C C . THR A 1 88 ? 25.045 -7.147 -2.706 1.00 85.56 88 THR A C 1
ATOM 707 O O . THR A 1 88 ? 26.151 -7.656 -2.502 1.00 85.56 88 THR A O 1
ATOM 710 N N . SER A 1 89 ? 23.898 -7.784 -2.440 1.00 86.25 89 SER A N 1
ATOM 711 C CA . SER A 1 89 ? 23.809 -9.154 -1.922 1.00 86.25 89 SER A CA 1
ATOM 712 C C . SER A 1 89 ? 24.454 -10.189 -2.851 1.00 86.25 89 SER A C 1
ATOM 714 O O . SER A 1 89 ? 24.348 -10.121 -4.076 1.00 86.25 89 SER A O 1
ATOM 716 N N . SER A 1 90 ? 25.040 -11.234 -2.257 1.00 91.19 90 SER A N 1
ATOM 717 C CA . SER A 1 90 ? 25.513 -12.426 -2.975 1.00 91.19 90 SER A CA 1
ATOM 718 C C . SER A 1 90 ? 24.407 -13.197 -3.699 1.00 91.19 90 SER A C 1
ATOM 720 O O . SER A 1 90 ? 24.709 -13.995 -4.584 1.00 91.19 90 SER A O 1
ATOM 722 N N . ASP A 1 91 ? 23.144 -12.976 -3.326 1.00 89.19 91 ASP A N 1
ATOM 723 C CA . ASP A 1 91 ? 21.982 -13.606 -3.960 1.00 89.19 91 ASP A CA 1
ATOM 724 C C . ASP A 1 91 ? 21.585 -12.911 -5.281 1.00 89.19 91 ASP A C 1
ATOM 726 O O . ASP A 1 91 ? 20.759 -13.433 -6.035 1.00 89.19 91 ASP A O 1
ATOM 730 N N . TYR A 1 92 ? 22.166 -11.741 -5.581 1.00 86.00 92 TYR A N 1
ATOM 731 C CA . TYR A 1 92 ? 21.897 -10.972 -6.793 1.00 86.00 92 TYR A CA 1
ATOM 732 C C . TYR A 1 92 ? 22.924 -11.268 -7.899 1.00 86.00 92 TYR A C 1
ATOM 734 O O . TYR A 1 92 ? 24.077 -10.833 -7.855 1.00 86.00 92 TYR A O 1
ATOM 742 N N . ASP A 1 93 ? 22.496 -11.969 -8.953 1.00 90.69 93 ASP A N 1
ATOM 743 C CA . ASP A 1 93 ? 23.292 -12.101 -10.179 1.00 90.69 93 ASP A CA 1
ATOM 744 C C . ASP A 1 93 ? 23.254 -10.787 -10.968 1.00 90.69 93 ASP A C 1
ATOM 746 O O . ASP A 1 93 ? 22.353 -10.531 -11.773 1.00 90.69 93 ASP A O 1
ATOM 750 N N . ARG A 1 94 ? 24.281 -9.964 -10.750 1.00 88.38 94 ARG A N 1
ATOM 751 C CA . ARG A 1 94 ? 24.465 -8.690 -11.443 1.00 88.38 94 ARG A CA 1
ATOM 752 C C . ARG A 1 94 ? 24.528 -8.824 -12.966 1.00 88.38 94 ARG A C 1
ATOM 754 O O . ARG A 1 94 ? 23.994 -7.961 -13.653 1.00 88.38 94 ARG A O 1
ATOM 761 N N . SER A 1 95 ? 25.141 -9.879 -13.511 1.00 88.19 95 SER A N 1
ATOM 762 C CA . SER A 1 95 ? 25.243 -10.036 -14.969 1.00 88.19 95 SER A CA 1
ATOM 763 C C . SER A 1 95 ? 23.877 -10.323 -15.584 1.00 88.19 95 SER A C 1
ATOM 765 O O . SER A 1 95 ? 23.527 -9.761 -16.622 1.00 88.19 95 SER A O 1
ATOM 767 N N . LYS A 1 96 ? 23.070 -11.153 -14.915 1.00 88.19 96 LYS A N 1
ATOM 768 C CA . LYS A 1 96 ? 21.686 -11.407 -15.317 1.00 88.19 96 LYS A CA 1
ATOM 769 C C . LYS A 1 96 ? 20.793 -10.180 -15.109 1.00 88.19 96 LYS A C 1
ATOM 771 O O . LYS A 1 96 ? 19.944 -9.911 -15.955 1.00 88.19 96 LYS A O 1
ATOM 776 N N . GLY A 1 97 ? 21.003 -9.419 -14.035 1.00 85.62 97 GLY A N 1
ATOM 777 C CA . GLY A 1 97 ? 20.325 -8.145 -13.784 1.00 85.62 97 GLY A CA 1
ATOM 778 C C . GLY A 1 97 ? 20.568 -7.119 -14.893 1.00 85.62 97 GLY A C 1
ATOM 779 O O . GLY A 1 97 ? 19.612 -6.580 -15.446 1.00 85.62 97 GLY A O 1
ATOM 780 N N . GLU A 1 98 ? 21.830 -6.920 -15.286 1.00 84.12 98 GLU A N 1
ATOM 781 C CA . GLU A 1 98 ? 22.217 -6.037 -16.396 1.00 84.12 98 GLU A CA 1
ATOM 782 C C . GLU A 1 98 ? 21.625 -6.512 -17.741 1.00 84.12 98 GLU A C 1
ATOM 784 O O . GLU A 1 98 ? 21.119 -5.692 -18.504 1.00 84.12 98 GLU A O 1
ATOM 789 N N . GLN A 1 99 ? 21.591 -7.824 -18.016 1.00 84.56 99 GLN A N 1
ATOM 790 C CA . GLN A 1 99 ? 20.931 -8.375 -19.215 1.00 84.56 99 GLN A CA 1
ATOM 791 C C . GLN A 1 99 ? 19.417 -8.116 -19.238 1.00 84.56 99 GLN A C 1
ATOM 793 O O . GLN A 1 99 ? 18.877 -7.744 -20.278 1.00 84.56 99 GLN A O 1
ATOM 798 N N . ILE A 1 100 ? 18.724 -8.299 -18.108 1.00 84.88 100 ILE A N 1
ATOM 799 C CA . ILE A 1 100 ? 17.284 -8.023 -18.007 1.00 84.88 100 ILE A CA 1
ATOM 800 C C . ILE A 1 100 ? 17.025 -6.528 -18.212 1.00 84.88 100 ILE A C 1
ATOM 802 O O . ILE A 1 100 ? 16.172 -6.179 -19.021 1.00 84.88 100 ILE A O 1
ATOM 806 N N . ALA A 1 101 ? 17.788 -5.650 -17.552 1.00 80.44 101 ALA A N 1
ATOM 807 C CA . ALA A 1 101 ? 17.653 -4.204 -17.714 1.00 80.44 101 ALA A CA 1
ATOM 808 C C . ALA A 1 101 ? 17.841 -3.769 -19.180 1.00 80.44 101 ALA A C 1
ATOM 810 O O . ALA A 1 101 ? 16.997 -3.056 -19.714 1.00 80.44 101 ALA A O 1
ATOM 811 N N . LEU A 1 102 ? 18.876 -4.272 -19.865 1.00 81.50 102 LEU A N 1
ATOM 812 C CA . LEU A 1 102 ? 19.120 -3.977 -21.283 1.00 81.50 102 LEU A CA 1
ATOM 813 C C . LEU A 1 102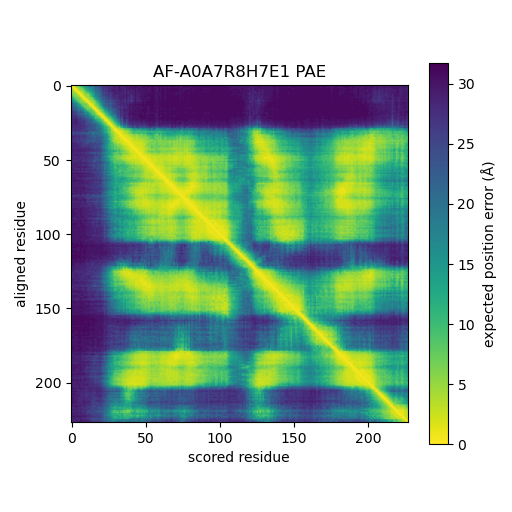 ? 17.989 -4.458 -22.203 1.00 81.50 102 LEU A C 1
ATOM 815 O O . LEU A 1 102 ? 17.643 -3.752 -23.148 1.00 81.50 102 LEU A O 1
ATOM 819 N N . ASN A 1 103 ? 17.399 -5.625 -21.933 1.00 81.38 103 ASN A N 1
ATOM 820 C CA . ASN A 1 103 ? 16.281 -6.149 -22.725 1.00 81.38 103 ASN A CA 1
ATOM 821 C C . ASN A 1 103 ? 14.963 -5.385 -22.487 1.00 81.38 103 ASN A C 1
ATOM 823 O O . ASN A 1 103 ? 14.086 -5.413 -23.347 1.00 81.38 103 ASN A O 1
ATOM 827 N N . VAL A 1 104 ? 14.803 -4.732 -21.330 1.00 78.44 104 VAL A N 1
ATOM 828 C CA . VAL A 1 104 ? 13.577 -4.010 -20.939 1.00 78.44 104 VAL A CA 1
ATOM 829 C C . VAL A 1 104 ? 13.651 -2.522 -21.292 1.00 78.44 104 VAL A C 1
ATOM 831 O O . VAL A 1 104 ? 12.760 -2.020 -21.973 1.00 78.44 104 VAL A O 1
ATOM 834 N N . ASP A 1 105 ? 14.698 -1.828 -20.838 1.00 74.56 105 ASP A N 1
ATOM 835 C CA . ASP A 1 105 ? 14.854 -0.367 -20.940 1.00 74.56 105 ASP A CA 1
ATOM 836 C C . ASP A 1 105 ? 15.676 0.071 -22.168 1.00 74.56 105 ASP A C 1
ATOM 838 O O . ASP A 1 105 ? 15.688 1.250 -22.534 1.00 74.56 105 ASP A O 1
ATOM 842 N N . GLY A 1 106 ? 16.430 -0.848 -22.780 1.00 61.38 106 GLY A N 1
ATOM 843 C CA . GLY A 1 106 ? 17.525 -0.492 -23.678 1.00 61.38 106 GLY A CA 1
ATOM 844 C C . GLY A 1 106 ? 18.716 0.119 -22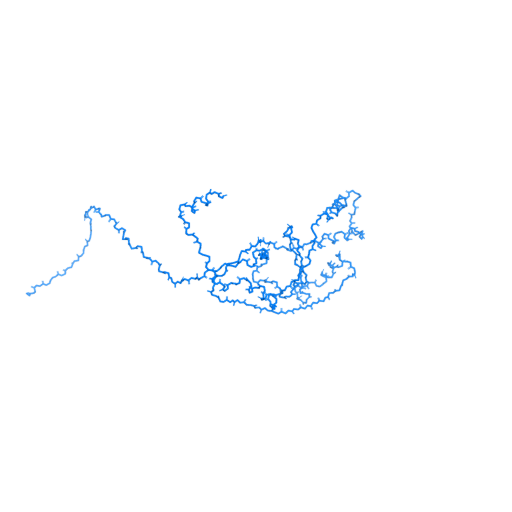.925 1.00 61.38 106 GLY A C 1
ATOM 845 O O . GLY A 1 106 ? 18.935 -0.113 -21.739 1.00 61.38 106 GLY A O 1
ATOM 846 N N . THR A 1 107 ? 19.542 0.901 -23.617 1.00 54.81 107 THR A N 1
ATOM 847 C CA . THR A 1 107 ? 20.879 1.313 -23.141 1.00 54.81 107 THR A CA 1
ATOM 848 C C . THR A 1 107 ? 20.924 2.518 -22.185 1.00 54.81 107 THR A C 1
ATOM 850 O O . THR A 1 107 ? 22.006 3.063 -21.972 1.00 54.81 107 THR A O 1
ATOM 853 N N . ASN A 1 108 ? 19.800 2.959 -21.600 1.00 47.25 108 ASN A N 1
ATOM 854 C CA . ASN A 1 108 ? 19.725 4.221 -20.843 1.00 47.25 108 ASN A CA 1
ATOM 855 C C . ASN A 1 108 ? 18.950 4.133 -19.509 1.00 47.25 108 ASN A C 1
ATOM 857 O O . ASN A 1 108 ? 17.839 4.653 -19.404 1.00 47.25 108 ASN A O 1
ATOM 861 N N . SER A 1 109 ? 19.562 3.603 -18.446 1.00 38.62 109 SER A N 1
ATOM 862 C CA . SER A 1 109 ? 19.082 3.825 -17.069 1.00 38.62 109 SER A CA 1
ATOM 863 C C . SER A 1 109 ? 20.227 3.880 -16.044 1.00 38.62 109 SER A C 1
ATOM 865 O O . SER A 1 109 ? 21.268 3.242 -16.200 1.00 38.62 109 SER A O 1
ATOM 867 N N . SER A 1 110 ? 20.075 4.717 -15.009 1.00 37.97 110 SER A N 1
ATOM 868 C CA . SER A 1 110 ? 21.037 4.879 -13.908 1.00 37.97 110 SER A CA 1
ATOM 869 C C . SER A 1 110 ? 20.331 4.739 -12.560 1.00 37.97 110 SER A C 1
ATOM 871 O O . SER A 1 110 ? 19.227 5.249 -12.371 1.00 37.97 110 SER A O 1
ATOM 873 N N . VAL A 1 111 ? 20.958 4.026 -11.622 1.00 35.78 111 VAL A N 1
ATOM 874 C CA . VAL A 1 111 ? 20.338 3.603 -10.355 1.00 35.78 111 VAL A CA 1
ATOM 875 C C . VAL A 1 111 ? 21.123 4.151 -9.161 1.00 35.78 111 VAL A C 1
ATOM 877 O O . VAL A 1 111 ? 22.347 4.251 -9.214 1.00 35.78 111 VAL A O 1
ATOM 880 N N . ASN A 1 112 ? 20.421 4.510 -8.082 1.00 31.30 112 ASN A N 1
ATOM 881 C CA . ASN A 1 112 ? 20.999 4.897 -6.791 1.00 31.30 112 ASN A CA 1
ATOM 882 C C . ASN A 1 112 ? 20.190 4.242 -5.660 1.00 31.30 112 ASN A C 1
ATOM 884 O O . ASN A 1 112 ? 18.966 4.170 -5.751 1.00 31.30 112 ASN A O 1
ATOM 888 N N . GLU A 1 113 ? 20.861 3.807 -4.593 1.00 33.22 113 GLU A N 1
ATOM 889 C CA . GLU A 1 113 ? 20.324 2.877 -3.583 1.00 33.22 113 GLU A CA 1
ATOM 890 C C . GLU A 1 113 ? 20.699 3.327 -2.150 1.00 33.22 113 GLU A C 1
ATOM 892 O O . GLU A 1 113 ? 21.784 3.886 -1.960 1.00 33.22 113 GLU A O 1
ATOM 897 N N . LYS A 1 114 ? 19.802 3.150 -1.155 1.00 30.05 114 LYS A N 1
ATOM 898 C CA . LYS A 1 114 ? 20.020 3.457 0.285 1.00 30.05 114 LYS A CA 1
ATOM 899 C C . LYS A 1 114 ? 19.077 2.674 1.227 1.00 30.05 114 LYS A C 1
ATOM 901 O O . LYS A 1 114 ? 17.866 2.709 1.030 1.00 30.05 114 LYS A O 1
ATOM 906 N N . ASP A 1 115 ? 19.620 2.124 2.318 1.00 31.94 115 ASP A N 1
ATOM 907 C CA . ASP A 1 115 ? 18.908 1.427 3.420 1.00 31.94 115 ASP A CA 1
ATOM 908 C C . ASP A 1 115 ? 18.593 2.320 4.646 1.00 31.94 115 ASP A C 1
ATOM 910 O O . ASP A 1 115 ? 19.134 3.418 4.717 1.00 31.94 115 ASP A O 1
ATOM 914 N N . PHE A 1 116 ? 17.774 1.852 5.625 1.00 27.06 116 PHE A N 1
ATOM 915 C CA . PHE A 1 116 ? 17.893 2.075 7.110 1.00 27.06 116 PHE A CA 1
ATOM 916 C C . PHE A 1 116 ? 16.754 1.380 7.954 1.00 27.06 116 PHE A C 1
ATOM 918 O O . PHE A 1 116 ? 15.691 1.173 7.389 1.00 27.06 116 PHE A O 1
ATOM 925 N N . PRO A 1 117 ? 16.923 1.037 9.272 1.00 28.20 117 PRO A N 1
ATOM 926 C CA . PRO A 1 117 ? 16.244 -0.077 10.029 1.00 28.20 117 PRO A CA 1
ATOM 927 C C . PRO A 1 117 ? 14.885 0.154 10.811 1.00 28.20 117 PRO A C 1
ATOM 929 O O . PRO A 1 117 ? 14.154 1.100 10.526 1.00 28.20 117 PRO A O 1
ATOM 932 N N . ASN A 1 118 ? 14.523 -0.746 11.773 1.00 24.03 118 ASN A N 1
ATOM 933 C CA . ASN A 1 118 ? 13.146 -1.175 12.205 1.00 24.03 118 ASN A CA 1
ATOM 934 C C . ASN A 1 118 ? 12.685 -0.944 13.697 1.00 24.03 118 ASN A C 1
ATOM 936 O O . ASN A 1 118 ? 13.534 -0.930 14.588 1.00 24.03 118 ASN A O 1
ATOM 940 N N . GLY A 1 119 ? 11.350 -0.971 13.983 1.00 22.44 119 GLY A N 1
ATOM 941 C CA . GLY A 1 119 ? 10.668 -1.229 15.310 1.00 22.44 119 GLY A CA 1
ATOM 942 C C . GLY A 1 119 ? 9.246 -0.585 15.470 1.00 22.44 119 GLY A C 1
ATOM 943 O O . GLY A 1 119 ? 8.957 0.310 14.688 1.00 22.44 119 GLY A O 1
ATOM 944 N N . LEU A 1 120 ? 8.291 -0.885 16.398 1.00 25.72 120 LEU A N 1
ATOM 945 C CA . LEU A 1 120 ? 8.005 -1.955 17.411 1.00 25.72 120 LEU A CA 1
ATOM 946 C C . LEU A 1 120 ? 6.455 -1.994 17.780 1.00 25.72 120 LEU A C 1
ATOM 948 O O . LEU A 1 120 ? 5.659 -1.693 16.899 1.00 25.72 120 LEU A O 1
ATOM 952 N N . ILE A 1 121 ? 5.981 -2.378 19.001 1.00 28.98 121 ILE A N 1
ATOM 953 C CA . ILE A 1 121 ? 4.536 -2.597 19.404 1.00 28.98 121 ILE A CA 1
ATOM 954 C C . ILE A 1 121 ? 4.169 -2.021 20.815 1.00 28.98 121 ILE A C 1
ATOM 956 O O . ILE A 1 121 ? 5.063 -1.893 21.651 1.00 28.98 121 ILE A O 1
ATOM 960 N N . HIS A 1 122 ? 2.879 -1.710 21.115 1.00 37.69 122 HIS A N 1
ATOM 961 C CA . HIS A 1 122 ? 2.433 -1.002 22.348 1.00 37.69 122 HIS A CA 1
ATOM 962 C C . HIS A 1 122 ? 1.042 -1.375 22.983 1.00 37.69 122 HIS A C 1
ATOM 964 O O . HIS A 1 122 ? 0.071 -1.645 22.284 1.00 37.69 122 HIS A O 1
ATOM 970 N N . GLU A 1 123 ? 0.983 -1.343 24.330 1.00 48.47 123 GLU A N 1
ATOM 971 C CA . GLU A 1 123 ? -0.132 -1.111 25.304 1.00 48.47 123 GLU A CA 1
ATOM 972 C C . GLU A 1 123 ? -1.601 -1.608 25.126 1.00 48.47 123 GLU A C 1
ATOM 974 O O . GLU A 1 123 ? -2.529 -0.818 24.985 1.00 48.47 123 GLU A O 1
ATOM 979 N N . GLY A 1 124 ? -1.856 -2.899 25.393 1.00 61.59 124 GLY A N 1
ATOM 980 C CA . GLY A 1 124 ? -2.873 -3.388 26.366 1.00 61.59 124 GLY A CA 1
ATOM 981 C C . GLY A 1 124 ? -4.386 -3.052 26.271 1.00 61.59 124 GLY A C 1
ATOM 982 O O . GLY A 1 124 ? -5.151 -3.620 27.052 1.00 61.59 124 GLY A O 1
ATOM 983 N N . LYS A 1 125 ? -4.841 -2.176 25.372 1.00 72.50 125 LYS A N 1
ATOM 984 C CA . LYS A 1 125 ? -6.248 -1.771 25.152 1.00 72.50 125 LYS A CA 1
ATOM 985 C C . LYS A 1 125 ? -6.751 -2.302 23.805 1.00 72.50 125 LYS A C 1
ATOM 987 O O . LYS A 1 125 ? -5.944 -2.515 22.903 1.00 72.50 125 LYS A O 1
ATOM 992 N N . LEU A 1 126 ? -8.069 -2.456 23.627 1.00 72.06 126 LEU A N 1
ATOM 993 C CA . LEU A 1 126 ? -8.646 -2.842 22.332 1.00 72.06 126 LEU A CA 1
ATOM 994 C C . LEU A 1 126 ? -9.293 -1.643 21.625 1.00 72.06 126 LEU A C 1
ATOM 996 O O . LEU A 1 126 ? -10.357 -1.170 22.024 1.00 72.06 126 LEU A O 1
ATOM 1000 N N . HIS A 1 127 ? -8.660 -1.192 20.543 1.00 76.31 127 HIS A N 1
ATOM 1001 C CA . HIS A 1 127 ? -9.215 -0.205 19.618 1.00 76.31 127 HIS A CA 1
ATOM 1002 C C . HIS A 1 127 ? -9.586 -0.896 18.304 1.00 76.31 127 HIS A C 1
ATOM 1004 O O . HIS A 1 127 ? -8.764 -1.584 17.701 1.00 76.31 127 HIS A O 1
ATOM 1010 N N . LEU A 1 128 ? -10.829 -0.717 17.869 1.00 73.94 128 LEU A N 1
ATOM 1011 C CA . LEU A 1 128 ? -11.360 -1.219 16.608 1.00 73.94 128 LEU A CA 1
ATOM 1012 C C . LEU A 1 128 ? -11.463 -0.053 15.623 1.00 73.94 128 LEU A C 1
ATOM 1014 O O . LEU A 1 128 ? -12.085 0.961 15.929 1.00 73.94 128 LEU A O 1
ATOM 1018 N N . THR A 1 129 ? -10.883 -0.195 14.434 1.00 78.25 129 THR A N 1
ATOM 1019 C CA . THR A 1 129 ? -11.076 0.744 13.317 1.00 78.25 129 THR A CA 1
ATOM 1020 C C . THR A 1 129 ? -11.569 -0.057 12.114 1.00 78.25 129 THR A C 1
ATOM 1022 O O . THR A 1 129 ? -10.930 -1.062 11.791 1.00 78.25 129 THR A O 1
ATOM 1025 N N . PRO A 1 130 ? -12.681 0.321 11.457 1.00 79.69 130 PRO A N 1
ATOM 1026 C CA . PRO A 1 130 ? -13.117 -0.343 10.235 1.00 79.69 130 PRO A CA 1
ATOM 1027 C C . PRO A 1 130 ? -12.046 -0.268 9.145 1.00 79.69 130 PRO A C 1
ATOM 1029 O O . PRO A 1 130 ? -11.440 0.780 8.926 1.00 79.69 130 PRO A O 1
ATOM 1032 N N . ILE A 1 131 ? -11.829 -1.392 8.466 1.00 79.81 131 ILE A N 1
ATOM 1033 C CA . ILE A 1 131 ? -10.969 -1.488 7.287 1.00 79.81 131 ILE A CA 1
ATOM 1034 C C . ILE A 1 131 ? -11.870 -1.294 6.068 1.00 79.81 131 ILE A C 1
ATOM 1036 O O . ILE A 1 131 ? -12.898 -1.960 5.959 1.00 79.81 131 ILE A O 1
ATOM 1040 N N . LYS A 1 132 ? -11.477 -0.400 5.161 1.00 82.38 132 LYS A N 1
ATOM 1041 C CA . LYS A 1 132 ? -12.191 -0.121 3.914 1.00 82.38 132 LYS A CA 1
ATOM 1042 C C . LYS A 1 132 ? -12.184 -1.311 2.965 1.00 82.38 132 LYS A C 1
ATOM 1044 O O . LYS A 1 132 ? -13.226 -1.664 2.428 1.00 82.38 132 LYS A O 1
ATOM 1049 N N . ASP A 1 133 ? -11.002 -1.877 2.731 1.00 78.56 133 ASP A N 1
ATOM 1050 C CA . ASP A 1 133 ? -10.815 -2.992 1.803 1.00 78.56 133 ASP A CA 1
ATOM 1051 C C . ASP A 1 133 ? -9.533 -3.789 2.113 1.00 78.56 133 ASP A C 1
ATOM 1053 O O . ASP A 1 133 ? -8.603 -3.295 2.766 1.00 78.56 133 ASP A O 1
ATOM 1057 N N . ILE A 1 134 ? -9.481 -5.032 1.634 1.00 85.19 134 ILE A N 1
ATOM 1058 C CA . ILE A 1 134 ? -8.359 -5.960 1.785 1.00 85.19 134 ILE A CA 1
ATOM 1059 C C . ILE A 1 134 ? -7.763 -6.232 0.403 1.00 85.19 134 ILE A C 1
ATOM 1061 O O . ILE A 1 134 ? -8.345 -6.943 -0.414 1.00 85.19 134 ILE A O 1
ATOM 1065 N N . LEU A 1 135 ? -6.564 -5.708 0.152 1.00 85.56 135 LEU A N 1
ATOM 1066 C CA . LEU A 1 135 ? -5.893 -5.831 -1.139 1.00 85.56 135 LEU A CA 1
ATOM 1067 C C . LEU A 1 135 ? -4.792 -6.892 -1.092 1.00 85.56 135 LEU A C 1
ATOM 1069 O O . LEU A 1 135 ? -3.958 -6.933 -0.185 1.00 85.56 135 LEU A O 1
ATOM 1073 N N . VAL A 1 136 ? -4.776 -7.755 -2.106 1.00 87.25 136 VAL A N 1
ATOM 1074 C CA . VAL A 1 136 ? -3.794 -8.834 -2.246 1.00 87.25 136 VAL A CA 1
ATOM 1075 C C . VAL A 1 136 ? -2.682 -8.395 -3.189 1.00 87.25 136 VAL A C 1
ATOM 1077 O O . VAL A 1 136 ? -2.890 -8.285 -4.396 1.00 87.25 136 VAL A O 1
ATOM 1080 N N . LEU A 1 137 ? -1.483 -8.189 -2.647 1.00 85.69 137 LEU A N 1
ATOM 1081 C CA . LEU A 1 137 ? -0.304 -7.828 -3.422 1.00 85.69 137 LEU A CA 1
ATOM 1082 C C . LEU A 1 137 ? 0.376 -9.080 -3.989 1.00 85.69 137 LEU A C 1
ATOM 1084 O O . LEU A 1 137 ? 0.650 -10.056 -3.285 1.00 85.69 137 LEU A O 1
ATOM 1088 N N . ARG A 1 138 ? 0.657 -9.030 -5.291 1.00 86.62 138 ARG A N 1
ATOM 1089 C CA . ARG A 1 138 ? 1.392 -10.040 -6.060 1.00 86.62 138 ARG A CA 1
ATOM 1090 C C . ARG A 1 138 ? 2.568 -9.345 -6.755 1.00 86.62 138 ARG A C 1
ATOM 1092 O O . ARG A 1 138 ? 2.422 -8.171 -7.092 1.00 86.62 138 ARG A O 1
ATOM 1099 N N . PRO A 1 139 ? 3.710 -10.019 -6.975 1.00 86.81 139 PRO A N 1
ATOM 1100 C CA . PRO A 1 139 ? 4.731 -9.501 -7.874 1.00 86.81 139 PRO A CA 1
ATOM 1101 C C . PRO A 1 139 ? 4.128 -9.310 -9.258 1.00 86.81 139 PRO A C 1
ATOM 1103 O O . PRO A 1 139 ? 3.453 -10.210 -9.761 1.00 86.81 139 PRO A O 1
ATOM 1106 N N . ASP A 1 140 ? 4.390 -8.154 -9.848 1.00 84.56 140 ASP A N 1
ATOM 1107 C CA . ASP A 1 140 ? 4.101 -7.915 -11.250 1.00 84.56 140 ASP A CA 1
ATOM 1108 C C . ASP A 1 140 ? 5.312 -8.309 -12.108 1.00 84.56 140 ASP A C 1
ATOM 1110 O O . ASP A 1 140 ? 6.460 -8.106 -11.705 1.00 84.56 140 ASP A O 1
ATOM 1114 N N . LEU A 1 141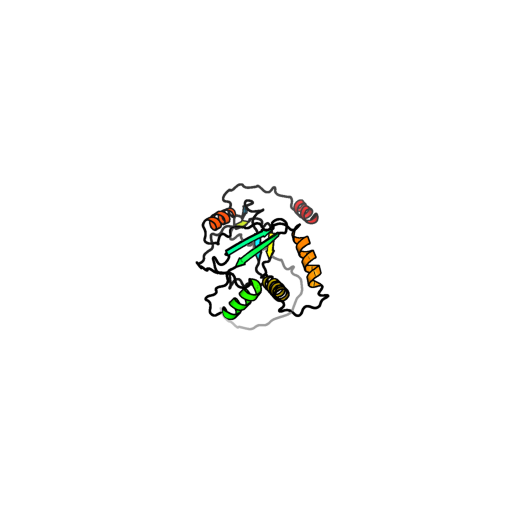 ? 5.046 -8.892 -13.277 1.00 83.69 141 LEU A N 1
ATOM 1115 C CA . LEU A 1 141 ? 6.056 -9.384 -14.215 1.00 83.69 141 LEU A CA 1
ATOM 1116 C C . LEU A 1 141 ? 5.981 -8.686 -15.584 1.00 83.69 141 LEU A C 1
ATOM 1118 O O . LEU A 1 141 ? 6.651 -9.136 -16.508 1.00 83.69 141 LEU A O 1
ATOM 1122 N N . THR A 1 142 ? 5.260 -7.560 -15.708 1.00 82.19 142 THR A N 1
ATOM 1123 C CA . THR A 1 142 ? 5.118 -6.778 -16.964 1.00 82.19 142 THR A CA 1
ATOM 1124 C C . THR A 1 142 ? 6.431 -6.360 -17.636 1.00 82.19 142 THR A C 1
ATOM 1126 O O . THR A 1 142 ? 6.440 -5.946 -18.796 1.00 82.19 142 THR A O 1
ATOM 1129 N N . TYR A 1 143 ? 7.569 -6.452 -16.943 1.00 78.19 143 TYR A N 1
ATOM 1130 C CA . TYR A 1 143 ? 8.882 -6.275 -17.561 1.00 78.19 143 TYR A CA 1
ATOM 1131 C C . TYR A 1 143 ? 9.201 -7.373 -18.595 1.00 78.19 143 TYR A C 1
ATOM 1133 O O . TYR A 1 143 ? 9.893 -7.087 -19.566 1.00 78.19 143 TYR A O 1
ATOM 1141 N N . LEU A 1 144 ? 8.672 -8.593 -18.437 1.00 81.31 144 LEU A N 1
ATOM 1142 C CA . LEU A 1 144 ? 8.809 -9.667 -19.425 1.00 81.31 144 LEU A CA 1
ATOM 1143 C C . LEU A 1 144 ? 8.081 -9.290 -20.721 1.00 81.31 144 LEU A C 1
ATOM 1145 O O . LEU A 1 144 ? 8.719 -9.227 -21.771 1.00 81.31 144 LEU A O 1
ATOM 1149 N N . ASP A 1 145 ? 6.811 -8.889 -20.620 1.00 80.06 145 ASP A N 1
ATOM 1150 C CA . ASP A 1 145 ? 5.996 -8.441 -21.759 1.00 80.06 145 ASP A CA 1
ATOM 1151 C C . ASP A 1 145 ? 6.644 -7.251 -22.490 1.00 80.06 145 ASP A C 1
ATOM 1153 O O . ASP A 1 145 ? 6.631 -7.167 -23.719 1.00 80.06 145 ASP A O 1
ATOM 1157 N N . LYS A 1 146 ? 7.262 -6.324 -21.741 1.00 78.94 146 LYS A N 1
ATOM 1158 C CA . LYS A 1 146 ? 8.067 -5.236 -22.318 1.00 78.94 146 LYS A CA 1
ATOM 1159 C C . LYS A 1 146 ? 9.293 -5.759 -23.056 1.00 78.94 146 LYS A C 1
ATOM 1161 O O . LYS A 1 146 ? 9.552 -5.293 -24.158 1.00 78.94 146 LYS A O 1
ATOM 1166 N N . SER A 1 147 ? 10.033 -6.706 -22.478 1.00 76.38 147 SER A N 1
ATOM 1167 C CA . SER A 1 147 ? 11.220 -7.267 -23.130 1.00 76.38 147 SER A CA 1
ATOM 1168 C C . SER A 1 147 ? 10.884 -8.012 -24.423 1.00 76.38 147 SER A C 1
ATOM 1170 O O . SER A 1 147 ? 11.620 -7.880 -25.400 1.00 76.38 147 SER A O 1
ATOM 1172 N N . ASP A 1 148 ? 9.732 -8.684 -24.486 1.00 81.25 148 ASP A N 1
ATOM 1173 C CA . ASP A 1 148 ? 9.235 -9.306 -25.716 1.00 81.25 148 ASP A CA 1
ATOM 1174 C C . ASP A 1 148 ? 8.832 -8.247 -26.756 1.00 81.25 148 ASP A C 1
ATOM 1176 O O . ASP A 1 148 ? 9.216 -8.351 -27.924 1.00 81.25 148 ASP A O 1
ATOM 1180 N N . LYS A 1 149 ? 8.148 -7.167 -26.346 1.00 81.25 149 LYS A N 1
ATOM 1181 C CA . LYS A 1 149 ? 7.832 -6.021 -27.224 1.00 81.25 149 LYS A CA 1
ATOM 1182 C C . LYS A 1 149 ? 9.101 -5.331 -27.760 1.00 81.25 149 LYS A C 1
ATOM 1184 O O . LYS A 1 149 ? 9.160 -5.010 -28.949 1.00 81.25 149 LYS A O 1
ATOM 1189 N N . THR A 1 150 ? 10.141 -5.169 -26.938 1.00 79.19 150 THR A N 1
ATOM 1190 C CA . THR A 1 150 ? 11.462 -4.662 -27.356 1.00 79.19 150 THR A CA 1
ATOM 1191 C C . THR A 1 150 ? 12.166 -5.636 -28.308 1.00 79.19 150 THR A C 1
ATOM 1193 O O . THR A 1 150 ? 12.681 -5.223 -29.344 1.00 79.19 150 THR A O 1
ATOM 1196 N N . ALA A 1 151 ? 12.132 -6.945 -28.045 1.00 80.69 151 ALA A N 1
ATOM 1197 C CA . ALA A 1 151 ? 12.726 -7.948 -28.931 1.00 80.69 151 ALA A CA 1
ATOM 1198 C C . ALA A 1 151 ? 12.016 -8.041 -30.298 1.00 80.69 151 ALA A C 1
ATOM 1200 O O . ALA A 1 151 ? 12.685 -8.240 -31.319 1.00 80.69 151 ALA A O 1
ATOM 1201 N N . LYS A 1 152 ? 10.684 -7.864 -30.339 1.00 80.31 152 LYS A N 1
ATOM 1202 C CA . LYS A 1 152 ? 9.911 -7.737 -31.586 1.00 80.31 152 LYS A CA 1
ATOM 1203 C C . LYS A 1 152 ? 10.297 -6.462 -32.353 1.00 80.31 152 LYS A C 1
ATOM 1205 O O . LYS A 1 152 ? 10.564 -6.550 -33.550 1.00 80.31 152 LYS A O 1
ATOM 1210 N N . SER A 1 153 ? 10.399 -5.303 -31.691 1.00 75.56 153 SER A N 1
ATOM 1211 C CA . SER A 1 153 ? 10.718 -4.027 -32.360 1.00 75.56 153 SER A CA 1
ATOM 1212 C C . SER A 1 153 ? 12.175 -3.910 -32.833 1.00 75.56 153 SER A C 1
ATOM 1214 O O . SER A 1 153 ? 12.428 -3.339 -33.893 1.00 75.56 153 SER A O 1
ATOM 1216 N N . GLU A 1 154 ? 13.132 -4.516 -32.123 1.00 78.25 154 GLU A N 1
ATOM 1217 C CA . GLU A 1 154 ? 14.541 -4.607 -32.542 1.00 78.25 154 GLU A CA 1
ATOM 1218 C C . GLU A 1 154 ? 14.807 -5.708 -33.594 1.00 78.25 154 GLU A C 1
ATOM 1220 O O . GLU A 1 154 ? 15.957 -5.928 -33.982 1.00 78.25 154 GLU A O 1
ATOM 1225 N N . GLY A 1 155 ? 13.774 -6.428 -34.055 1.00 71.38 155 GLY A N 1
ATOM 1226 C CA . GLY A 1 155 ? 13.903 -7.486 -35.065 1.00 71.38 155 GLY A CA 1
ATOM 1227 C C . GLY A 1 155 ? 14.672 -8.726 -34.589 1.00 71.38 155 GLY A C 1
ATOM 1228 O O . GLY A 1 155 ? 15.214 -9.466 -35.410 1.00 71.38 155 GLY A O 1
ATOM 1229 N N . ARG A 1 156 ? 14.749 -8.953 -33.269 1.00 68.12 156 ARG A N 1
ATOM 1230 C CA . ARG A 1 156 ? 15.379 -10.143 -32.663 1.00 68.12 156 ARG A CA 1
ATOM 1231 C C . ARG A 1 156 ? 14.417 -11.329 -32.540 1.00 68.12 156 ARG A C 1
ATOM 1233 O O . ARG A 1 156 ? 14.879 -12.460 -32.402 1.00 68.12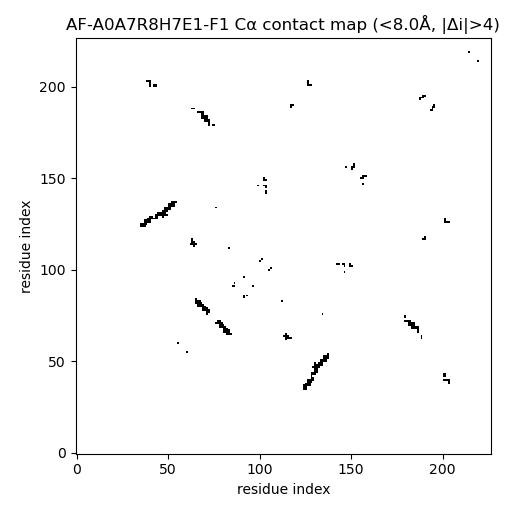 156 ARG A O 1
ATOM 1240 N N . ALA A 1 157 ? 13.108 -11.086 -32.598 1.00 64.06 157 ALA A N 1
ATOM 1241 C CA . ALA A 1 157 ? 12.078 -12.122 -32.642 1.00 64.06 157 ALA A CA 1
ATOM 1242 C C . ALA A 1 157 ? 11.790 -12.599 -34.081 1.00 64.06 157 ALA A C 1
ATOM 1244 O O . ALA A 1 157 ? 11.915 -11.840 -35.042 1.00 64.06 157 ALA A O 1
ATOM 1245 N N . VAL A 1 158 ? 11.354 -13.855 -34.233 1.00 57.56 158 VAL A N 1
ATOM 1246 C CA . VAL A 1 158 ? 10.876 -14.388 -35.520 1.00 57.56 158 VAL A CA 1
ATOM 1247 C C . VAL A 1 158 ? 9.449 -13.895 -35.757 1.00 57.56 158 VAL A C 1
ATOM 1249 O O . VAL A 1 158 ? 8.504 -14.444 -35.200 1.00 57.56 158 VAL A O 1
ATOM 1252 N N . LEU A 1 159 ? 9.300 -12.857 -36.578 1.00 53.91 159 LEU A N 1
ATOM 1253 C CA . LEU A 1 159 ? 8.000 -12.293 -36.944 1.00 53.91 159 LEU A CA 1
ATOM 1254 C C . LEU A 1 159 ? 7.369 -13.093 -38.095 1.00 53.91 159 LEU A C 1
ATOM 1256 O O . LEU A 1 159 ? 7.959 -13.200 -39.173 1.00 53.91 159 LEU A O 1
ATOM 1260 N N . HIS A 1 160 ? 6.161 -13.622 -37.886 1.00 59.41 160 HIS A N 1
ATOM 1261 C CA . HIS A 1 160 ? 5.296 -14.077 -38.979 1.00 59.41 160 HIS A CA 1
ATOM 1262 C C . HIS A 1 160 ? 4.426 -12.890 -39.445 1.00 59.41 160 HIS A C 1
ATOM 1264 O O . HIS A 1 160 ? 4.021 -12.099 -38.597 1.00 59.41 160 HIS A O 1
ATOM 1270 N N . PRO A 1 161 ? 4.113 -12.727 -40.747 1.00 57.09 161 PRO A N 1
ATOM 1271 C CA . PRO A 1 161 ? 3.350 -11.564 -41.230 1.00 57.09 161 PRO A CA 1
ATOM 1272 C C . PRO A 1 161 ? 1.927 -11.409 -40.668 1.00 57.09 161 PRO A C 1
ATOM 1274 O O . PRO A 1 161 ? 1.367 -10.323 -40.763 1.00 57.09 161 PRO A O 1
ATOM 1277 N N . ASP A 1 162 ? 1.371 -12.479 -40.094 1.00 61.22 162 ASP A N 1
ATOM 1278 C CA . ASP A 1 162 ? -0.003 -12.577 -39.584 1.00 61.22 162 ASP A CA 1
ATOM 1279 C C . ASP A 1 162 ? -0.036 -12.741 -38.044 1.00 61.22 162 ASP A C 1
ATOM 1281 O O . ASP A 1 162 ? -0.862 -13.483 -37.517 1.00 61.22 162 ASP A O 1
ATOM 1285 N N . ASP A 1 163 ? 0.920 -12.143 -37.320 1.00 67.00 163 ASP A N 1
ATOM 1286 C CA . ASP A 1 163 ? 1.042 -12.261 -35.855 1.00 67.00 163 ASP A CA 1
ATOM 1287 C C . ASP A 1 163 ? -0.071 -11.454 -35.137 1.00 67.00 163 ASP A C 1
ATOM 1289 O O . ASP A 1 163 ? -0.021 -10.218 -35.152 1.00 67.00 163 ASP A O 1
ATOM 1293 N N . PRO A 1 164 ? -1.087 -12.102 -34.521 1.00 64.75 164 PRO A N 1
ATOM 1294 C CA . PRO A 1 164 ? -2.284 -11.421 -34.008 1.00 64.75 164 PRO A CA 1
ATOM 1295 C C . PRO A 1 164 ? -1.986 -10.469 -32.839 1.00 64.75 164 PRO A C 1
ATOM 1297 O O . PRO A 1 164 ? -2.708 -9.491 -32.643 1.00 64.75 164 PRO A O 1
ATOM 1300 N N . ASP A 1 165 ? -0.880 -10.701 -32.125 1.00 66.56 165 ASP A N 1
ATOM 1301 C CA . ASP A 1 165 ? -0.377 -9.872 -31.025 1.00 66.56 165 ASP A CA 1
ATOM 1302 C C . ASP A 1 165 ? -0.244 -8.379 -31.392 1.00 66.56 165 ASP A C 1
ATOM 1304 O O . ASP A 1 165 ? -0.336 -7.515 -30.521 1.00 66.56 165 ASP A O 1
ATOM 1308 N N . LEU A 1 166 ? 0.013 -8.055 -32.667 1.00 62.66 166 LEU A N 1
ATOM 1309 C CA . LEU A 1 166 ? 0.160 -6.672 -33.143 1.00 62.66 166 LEU A CA 1
ATOM 1310 C C . LEU A 1 166 ? -1.179 -5.927 -33.216 1.00 62.66 166 LEU A C 1
ATOM 1312 O O . LEU A 1 166 ? -1.237 -4.742 -32.892 1.00 62.66 166 LEU A O 1
ATOM 1316 N N . GLU A 1 167 ? -2.244 -6.615 -33.624 1.00 64.19 167 GLU A N 1
ATOM 1317 C CA . GLU A 1 167 ? -3.586 -6.037 -33.748 1.00 64.19 167 GLU A CA 1
ATOM 1318 C C . GLU A 1 167 ? -4.259 -5.952 -32.365 1.00 64.19 167 GLU A C 1
ATOM 1320 O O . GLU A 1 167 ? -4.842 -4.923 -32.016 1.00 64.19 167 GLU A O 1
ATOM 1325 N N . GLU A 1 168 ? -4.056 -6.967 -31.514 1.00 63.81 168 GLU A N 1
ATOM 1326 C CA . GLU A 1 168 ? -4.501 -6.962 -30.114 1.00 63.81 168 GLU A CA 1
ATOM 1327 C C . GLU A 1 168 ? -3.811 -5.859 -29.288 1.00 63.81 168 GLU A C 1
ATOM 1329 O O . GLU A 1 168 ? -4.485 -5.136 -28.551 1.00 63.81 168 GLU A O 1
ATOM 1334 N N . ALA A 1 169 ? -2.502 -5.632 -29.469 1.00 63.56 169 ALA A N 1
ATOM 1335 C CA . ALA A 1 169 ? -1.781 -4.558 -28.778 1.00 63.56 169 ALA A CA 1
ATOM 1336 C C . ALA A 1 169 ? -2.308 -3.149 -29.117 1.00 63.56 169 ALA A C 1
ATOM 1338 O O . ALA A 1 169 ? -2.369 -2.293 -28.232 1.00 63.56 169 ALA A O 1
ATOM 1339 N N . MET A 1 170 ? -2.723 -2.903 -30.366 1.00 60.97 170 MET A N 1
ATOM 1340 C CA . MET A 1 170 ? -3.320 -1.621 -30.763 1.00 60.97 170 MET A CA 1
ATOM 1341 C C . MET A 1 170 ? -4.711 -1.415 -30.144 1.00 60.97 170 MET A C 1
ATOM 1343 O O . MET A 1 170 ? -5.047 -0.301 -29.734 1.00 60.97 170 MET A O 1
ATOM 1347 N N . GLU A 1 171 ? -5.516 -2.475 -30.017 1.00 63.03 171 GLU A N 1
ATOM 1348 C CA . GLU A 1 171 ? -6.779 -2.399 -29.278 1.00 63.03 171 GLU A CA 1
ATOM 1349 C C . GLU A 1 171 ? -6.580 -2.222 -27.763 1.00 63.03 171 GLU A C 1
ATOM 1351 O O . GLU A 1 171 ? -7.385 -1.544 -27.118 1.00 63.03 171 GLU A O 1
ATOM 1356 N N . GLU A 1 172 ? -5.544 -2.825 -27.171 1.00 61.91 172 GLU A N 1
ATOM 1357 C CA . GLU A 1 172 ? -5.208 -2.620 -25.757 1.00 61.91 172 GLU A CA 1
ATOM 1358 C C . GLU A 1 172 ? -4.816 -1.168 -25.465 1.00 61.91 172 GLU A C 1
ATOM 1360 O O . GLU A 1 172 ? -5.284 -0.611 -24.470 1.00 61.91 172 GLU A O 1
ATOM 1365 N N . GLU A 1 173 ? -4.003 -0.532 -26.316 1.00 58.62 173 GLU A N 1
ATOM 1366 C CA . GLU A 1 173 ? -3.643 0.885 -26.159 1.00 58.62 173 GLU A CA 1
ATOM 1367 C C . GLU A 1 173 ? -4.879 1.794 -26.244 1.00 58.62 173 GLU A C 1
ATOM 1369 O O . GLU A 1 173 ? -5.067 2.649 -25.377 1.00 58.62 173 GLU A O 1
ATOM 1374 N N . ALA A 1 174 ? -5.791 1.549 -27.191 1.00 55.88 174 ALA A N 1
ATOM 1375 C CA . ALA A 1 174 ? -7.052 2.290 -27.280 1.00 55.88 174 ALA A CA 1
ATOM 1376 C C . ALA A 1 174 ? -7.939 2.113 -26.027 1.00 55.88 174 ALA A C 1
ATOM 1378 O O . ALA A 1 174 ? -8.561 3.066 -25.558 1.00 55.88 174 ALA A O 1
ATOM 1379 N N . LYS A 1 175 ? -7.961 0.914 -25.424 1.00 60.50 175 LYS A N 1
ATOM 1380 C CA . LYS A 1 175 ? -8.678 0.640 -24.160 1.00 60.50 175 LYS A CA 1
ATOM 1381 C C . LYS A 1 175 ? -7.997 1.271 -22.932 1.00 60.50 175 LYS A C 1
ATOM 1383 O O . LYS A 1 175 ? -8.633 1.381 -21.881 1.00 60.50 175 LYS A O 1
ATOM 1388 N N . GL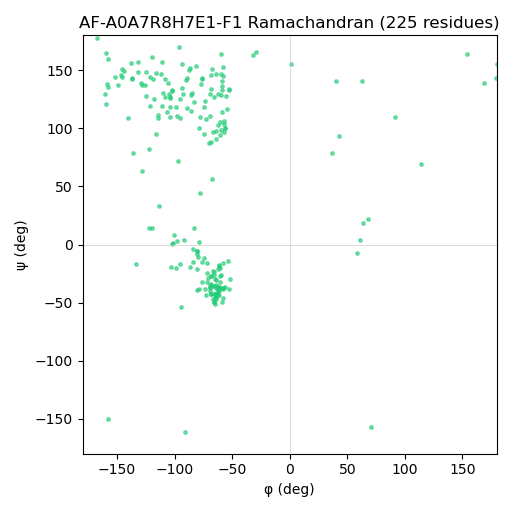N A 1 176 ? -6.734 1.701 -23.025 1.00 58.16 176 GLN A N 1
ATOM 1389 C CA . GLN A 1 176 ? -6.035 2.389 -21.932 1.00 58.16 176 GLN A CA 1
ATOM 1390 C C . GLN A 1 176 ? -6.378 3.882 -21.818 1.00 58.16 176 GLN A C 1
ATOM 1392 O O . GLN A 1 176 ? -6.213 4.433 -20.729 1.00 58.16 176 GLN A O 1
ATOM 1397 N N . GLU A 1 177 ? -6.891 4.539 -22.864 1.00 54.69 177 GLU A N 1
ATOM 1398 C CA . GLU A 1 177 ? -7.229 5.973 -22.796 1.00 54.69 177 GLU A CA 1
ATOM 1399 C C . GLU A 1 177 ? -8.425 6.270 -21.866 1.00 54.69 177 GLU A C 1
ATOM 1401 O O . GLU A 1 177 ? -8.407 7.273 -21.148 1.00 54.69 177 GLU A O 1
ATOM 1406 N N . ASP A 1 178 ? -9.405 5.359 -21.800 1.00 65.81 178 ASP A N 1
ATOM 1407 C CA . ASP A 1 178 ? -10.571 5.421 -20.896 1.00 65.81 178 ASP A CA 1
ATOM 1408 C C . ASP A 1 178 ? -10.291 4.862 -19.480 1.00 65.81 178 ASP A C 1
ATOM 1410 O O . ASP A 1 178 ? -11.150 4.903 -18.592 1.00 65.81 178 ASP A O 1
ATOM 1414 N N . MET A 1 179 ? -9.095 4.322 -19.223 1.00 76.38 179 MET A N 1
ATOM 1415 C CA . MET A 1 179 ? -8.760 3.737 -17.921 1.00 76.38 179 MET A CA 1
ATOM 1416 C C . MET A 1 179 ? -8.477 4.801 -16.854 1.00 76.38 179 MET A C 1
ATOM 1418 O O . MET A 1 179 ? -7.807 5.807 -17.090 1.00 76.38 179 MET A O 1
ATOM 1422 N N . GLU A 1 180 ? -8.902 4.523 -15.615 1.00 86.31 180 GLU A N 1
ATOM 1423 C CA . GLU A 1 180 ? -8.600 5.381 -14.464 1.00 86.31 180 GLU A CA 1
ATOM 1424 C C . GLU A 1 180 ? -7.088 5.645 -14.358 1.00 86.31 180 GLU A C 1
ATOM 1426 O O . GLU A 1 180 ? -6.268 4.724 -14.454 1.00 86.31 180 GLU A O 1
ATOM 1431 N N . ARG A 1 181 ? -6.713 6.910 -14.151 1.00 88.19 181 ARG A N 1
ATOM 1432 C CA . ARG A 1 181 ? -5.312 7.334 -14.091 1.00 88.19 181 ARG A CA 1
ATOM 1433 C C . ARG A 1 181 ? -4.672 6.961 -12.758 1.00 88.19 181 ARG A C 1
ATOM 1435 O O . ARG A 1 181 ? -5.280 7.093 -11.701 1.00 88.19 181 ARG A O 1
ATOM 1442 N N . TRP A 1 182 ? -3.405 6.561 -12.816 1.00 87.25 182 TRP A N 1
ATOM 1443 C CA . TRP A 1 182 ? -2.589 6.353 -11.625 1.00 87.25 182 TRP A CA 1
ATOM 1444 C C . TRP A 1 182 ? -2.345 7.667 -10.880 1.00 87.25 182 TRP A C 1
ATOM 1446 O O . TRP A 1 182 ? -1.820 8.623 -11.450 1.00 87.25 182 TRP A O 1
ATOM 1456 N N . ILE A 1 183 ? -2.657 7.678 -9.587 1.00 91.50 183 ILE A N 1
ATOM 1457 C CA . ILE A 1 183 ? -2.332 8.764 -8.665 1.00 91.50 183 ILE A CA 1
ATOM 1458 C C . ILE A 1 183 ? -1.066 8.359 -7.895 1.00 91.50 183 ILE A C 1
ATOM 1460 O O . ILE A 1 183 ? -1.096 7.338 -7.199 1.00 91.50 183 ILE A O 1
ATOM 1464 N N . PRO A 1 184 ? 0.052 9.101 -7.995 1.00 89.94 184 PRO A N 1
ATOM 1465 C CA . PRO A 1 184 ? 1.222 8.846 -7.164 1.00 89.94 184 PRO A CA 1
ATOM 1466 C C . PRO A 1 184 ? 0.904 9.193 -5.706 1.00 89.94 184 PRO A C 1
ATOM 1468 O O . PRO A 1 184 ? 0.355 10.255 -5.414 1.00 89.94 184 PRO A O 1
ATOM 1471 N N . ILE A 1 185 ? 1.272 8.305 -4.787 1.00 90.25 185 ILE A N 1
ATOM 1472 C CA . ILE A 1 185 ? 1.124 8.500 -3.341 1.00 90.25 185 ILE A CA 1
ATOM 1473 C C . ILE A 1 185 ? 2.504 8.477 -2.686 1.00 90.25 185 ILE A C 1
ATOM 1475 O O . ILE A 1 185 ? 3.373 7.706 -3.094 1.00 90.25 185 ILE A O 1
ATOM 1479 N N . LYS A 1 186 ? 2.726 9.324 -1.675 1.00 88.44 186 LYS A N 1
ATOM 1480 C CA . LYS A 1 186 ? 3.968 9.313 -0.892 1.00 88.44 186 LYS A CA 1
ATOM 1481 C C . LYS A 1 186 ? 3.945 8.104 0.045 1.00 88.44 186 LYS A C 1
ATOM 1483 O O . LYS A 1 186 ? 3.095 8.040 0.931 1.00 88.44 186 LYS A O 1
ATOM 1488 N N . TYR A 1 187 ? 4.890 7.183 -0.117 1.00 85.62 187 TYR A N 1
ATOM 1489 C CA . TYR A 1 187 ? 5.146 6.159 0.889 1.00 85.62 187 TYR A CA 1
ATOM 1490 C C . TYR A 1 187 ? 5.854 6.790 2.096 1.00 85.62 187 TYR A C 1
ATOM 1492 O O . TYR A 1 187 ? 6.911 7.405 1.947 1.00 85.62 187 TYR A O 1
ATOM 1500 N N . ASN A 1 188 ? 5.272 6.637 3.286 1.00 87.81 188 ASN A N 1
ATOM 1501 C CA . ASN A 1 188 ? 5.921 6.951 4.557 1.00 87.81 188 ASN A CA 1
ATOM 1502 C C . ASN A 1 188 ? 6.278 5.614 5.234 1.00 87.81 188 ASN A C 1
ATOM 1504 O O . ASN A 1 188 ? 5.362 4.858 5.568 1.00 87.81 188 ASN A O 1
ATOM 1508 N N . PRO A 1 189 ? 7.568 5.282 5.407 1.00 83.38 189 PRO A N 1
ATOM 1509 C CA . PRO A 1 189 ? 7.988 4.097 6.150 1.00 83.38 189 PRO A CA 1
ATOM 1510 C C . PRO A 1 189 ? 7.469 4.089 7.597 1.00 83.38 189 PRO A C 1
ATOM 1512 O O . PRO A 1 189 ? 7.299 5.136 8.215 1.00 83.38 189 PRO A O 1
ATOM 1515 N N . HIS A 1 190 ? 7.298 2.895 8.174 1.00 80.31 190 HIS A N 1
ATOM 1516 C CA . HIS A 1 190 ? 6.748 2.700 9.529 1.00 80.31 190 HIS A CA 1
ATOM 1517 C C . HIS A 1 190 ? 7.512 3.414 10.664 1.00 80.31 190 HIS A C 1
ATOM 1519 O O . HIS A 1 190 ? 7.001 3.522 11.775 1.00 80.31 190 HIS A O 1
ATOM 1525 N N . ASN A 1 191 ? 8.744 3.855 10.400 1.00 80.12 191 ASN A N 1
ATOM 1526 C CA . ASN A 1 191 ? 9.644 4.495 11.355 1.00 80.12 191 ASN A CA 1
ATOM 1527 C C . ASN A 1 191 ? 9.640 6.038 11.274 1.00 80.12 191 ASN A C 1
ATOM 1529 O O . ASN A 1 191 ? 10.411 6.662 12.004 1.00 80.12 191 ASN A O 1
ATOM 1533 N N . THR A 1 192 ? 8.810 6.662 10.422 1.00 86.00 192 THR A N 1
ATOM 1534 C CA . THR A 1 192 ? 8.729 8.133 10.324 1.00 86.00 192 THR A CA 1
ATOM 1535 C C . THR A 1 192 ? 7.641 8.738 11.211 1.00 86.00 192 THR A C 1
ATOM 1537 O O . THR A 1 192 ? 6.627 8.102 11.519 1.00 86.00 192 THR A O 1
ATOM 1540 N N . ASP A 1 193 ? 7.826 10.008 11.582 1.00 90.00 193 ASP A N 1
ATOM 1541 C CA . ASP A 1 193 ? 6.854 10.765 12.375 1.00 90.00 193 ASP A CA 1
ATOM 1542 C C . ASP A 1 193 ? 5.497 10.894 11.666 1.00 90.00 193 ASP A C 1
ATOM 1544 O O . ASP A 1 193 ? 4.464 10.873 12.331 1.00 90.00 193 ASP A O 1
ATOM 1548 N N . GLU A 1 194 ? 5.458 10.960 10.327 1.00 89.12 194 GLU A N 1
ATOM 1549 C CA . GLU A 1 194 ? 4.188 10.960 9.590 1.00 89.12 194 GLU A CA 1
ATOM 1550 C C . GLU A 1 194 ? 3.471 9.611 9.698 1.00 89.12 194 GLU A C 1
ATOM 1552 O O . GLU A 1 194 ? 2.264 9.584 9.931 1.00 89.12 194 GLU A O 1
ATOM 1557 N N . SER A 1 195 ? 4.191 8.485 9.584 1.00 87.62 195 SER A N 1
ATOM 1558 C CA . SER A 1 195 ? 3.578 7.163 9.779 1.00 87.62 195 SER A CA 1
ATOM 1559 C C . SER A 1 195 ? 3.057 6.996 11.204 1.00 87.62 195 SER A C 1
ATOM 1561 O O . SER A 1 195 ? 1.999 6.397 11.395 1.00 87.62 195 SER A O 1
ATOM 1563 N N . LYS A 1 196 ? 3.766 7.537 12.201 1.00 88.06 196 LYS A N 1
ATOM 1564 C CA . LYS A 1 196 ? 3.310 7.537 13.592 1.00 88.06 196 LYS A CA 1
ATOM 1565 C C . LYS A 1 196 ? 2.063 8.407 13.780 1.00 88.06 196 LYS A C 1
ATOM 1567 O O . LYS A 1 196 ? 1.091 7.937 14.354 1.00 88.06 196 LYS A O 1
ATOM 1572 N N . ALA A 1 197 ? 2.048 9.626 13.242 1.00 89.62 197 ALA A N 1
ATOM 1573 C CA . ALA A 1 197 ? 0.907 10.535 13.347 1.00 89.62 197 ALA A CA 1
ATOM 1574 C C . ALA A 1 197 ? -0.362 10.006 12.647 1.00 89.62 197 ALA A C 1
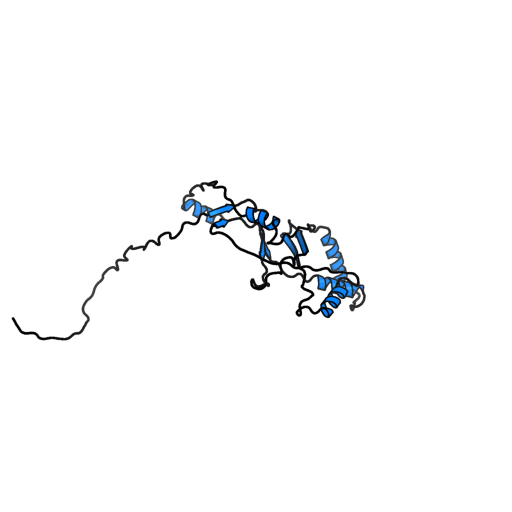ATOM 1576 O O . ALA A 1 197 ? -1.473 10.296 13.089 1.00 89.62 197 ALA A O 1
ATOM 1577 N N . GLU A 1 198 ? -0.222 9.225 11.570 1.00 88.44 198 GLU A N 1
ATOM 1578 C CA . GLU A 1 198 ? -1.341 8.491 10.964 1.00 88.44 198 GLU A CA 1
ATOM 1579 C C . GLU A 1 198 ? -1.776 7.293 11.825 1.00 88.44 198 GLU A C 1
ATOM 1581 O O . GLU A 1 198 ? -2.970 7.108 12.061 1.00 88.44 198 GLU A O 1
ATOM 1586 N N . PHE A 1 199 ? -0.826 6.516 12.356 1.00 86.81 199 PHE A N 1
ATOM 1587 C CA . PHE A 1 199 ? -1.100 5.385 13.250 1.00 86.81 199 PHE A CA 1
ATOM 1588 C C . PHE A 1 199 ? -1.813 5.819 14.544 1.00 86.81 199 PHE A C 1
ATOM 1590 O O . PHE A 1 199 ? -2.759 5.162 14.979 1.00 86.81 199 PHE A O 1
ATOM 1597 N N . ASP A 1 200 ? -1.459 6.983 15.095 1.00 87.12 200 ASP A N 1
ATOM 1598 C CA . ASP A 1 200 ? -2.094 7.572 16.278 1.00 87.12 200 ASP A CA 1
ATOM 1599 C C . ASP A 1 200 ? -3.608 7.851 16.064 1.00 87.12 200 ASP A C 1
ATOM 1601 O O . ASP A 1 200 ? -4.383 7.905 17.022 1.00 87.12 200 ASP A O 1
ATOM 1605 N N . LYS A 1 201 ? -4.089 7.947 14.810 1.00 86.50 201 LYS A N 1
ATOM 1606 C CA . LYS A 1 201 ? -5.526 8.097 14.483 1.00 86.50 201 LYS A CA 1
ATOM 1607 C C . LYS A 1 201 ? -6.329 6.796 14.613 1.00 86.50 201 LYS A C 1
ATOM 1609 O O . LYS A 1 201 ? -7.559 6.854 14.677 1.00 86.50 201 LYS A O 1
ATOM 1614 N N . LEU A 1 202 ? -5.680 5.633 14.686 1.00 83.06 202 LEU A N 1
ATOM 1615 C CA . LEU A 1 202 ? -6.355 4.370 15.018 1.00 83.06 202 LEU A CA 1
ATOM 1616 C C . LEU A 1 202 ? -6.883 4.387 16.462 1.00 83.06 202 LEU A C 1
ATOM 1618 O O . LEU A 1 202 ? -7.877 3.731 16.772 1.00 83.06 202 LEU A O 1
ATOM 1622 N N . TYR A 1 203 ? -6.259 5.186 17.332 1.00 81.19 203 TYR A N 1
ATOM 1623 C CA . TYR A 1 203 ? -6.671 5.358 18.717 1.00 81.19 203 TYR A CA 1
ATOM 1624 C C . TYR A 1 203 ? -7.729 6.457 18.875 1.00 81.19 203 TYR A C 1
ATOM 1626 O O . TYR A 1 203 ? -7.803 7.454 18.142 1.00 81.19 203 TYR A O 1
ATOM 1634 N N . CYS A 1 204 ? -8.567 6.271 19.887 1.00 71.56 204 CYS A N 1
ATOM 1635 C CA . CYS A 1 204 ? -9.577 7.224 20.314 1.00 71.56 204 CYS A CA 1
ATOM 1636 C C . CYS A 1 204 ? -9.647 7.234 21.845 1.00 71.56 204 CYS A C 1
ATOM 1638 O O . CYS A 1 204 ? -10.120 6.284 22.461 1.00 71.56 204 CYS A O 1
ATOM 1640 N N . ASP A 1 205 ? -9.172 8.327 22.447 1.00 67.25 205 ASP A N 1
ATOM 1641 C CA . ASP A 1 205 ? -9.243 8.560 23.897 1.00 67.25 205 ASP A CA 1
ATOM 1642 C C . ASP A 1 205 ? -10.594 9.149 24.337 1.00 67.25 205 ASP A C 1
ATOM 1644 O O . ASP A 1 205 ? -10.923 9.159 25.525 1.00 67.25 205 ASP A O 1
ATOM 1648 N N . ASN A 1 206 ? -11.390 9.650 23.385 1.00 60.78 206 ASN A N 1
ATOM 1649 C CA . ASN A 1 206 ? -12.679 10.270 23.669 1.00 60.78 206 ASN A CA 1
ATOM 1650 C C . ASN A 1 206 ? -13.687 9.224 24.142 1.00 60.78 206 ASN A C 1
ATOM 1652 O O . ASN A 1 206 ? -14.199 8.418 23.366 1.00 60.78 206 ASN A O 1
ATOM 1656 N N . LEU A 1 207 ? -14.028 9.315 25.425 1.00 54.91 207 LEU A N 1
ATOM 1657 C CA . LEU A 1 207 ? -15.030 8.497 26.098 1.00 54.91 207 LEU A CA 1
ATOM 1658 C C . LEU A 1 207 ? -16.464 8.971 25.783 1.00 54.91 207 LEU A C 1
ATOM 1660 O O . LEU A 1 207 ? -17.314 9.064 26.670 1.00 54.91 207 LEU A O 1
ATOM 1664 N N . GLU A 1 208 ? -16.741 9.271 24.511 1.00 57.47 208 GLU A N 1
ATOM 1665 C CA . GLU A 1 208 ? -18.106 9.439 24.014 1.00 57.47 208 GLU A CA 1
ATOM 1666 C C . GLU A 1 208 ? -18.784 8.068 24.042 1.00 57.47 208 GLU A C 1
ATOM 1668 O O . GLU A 1 208 ? -18.738 7.288 23.092 1.00 57.47 208 GLU A O 1
ATOM 1673 N N . ARG A 1 209 ? -19.393 7.745 25.191 1.00 53.94 209 ARG A N 1
ATOM 1674 C CA . ARG A 1 209 ? -20.276 6.588 25.320 1.00 53.94 209 ARG A CA 1
ATOM 1675 C C . ARG A 1 209 ? -21.486 6.797 24.420 1.00 53.94 209 ARG A C 1
ATOM 1677 O O . ARG A 1 209 ? -22.521 7.290 24.869 1.00 53.94 209 ARG A O 1
ATOM 1684 N N . THR A 1 210 ? -21.386 6.318 23.187 1.00 56.00 210 THR A N 1
ATOM 1685 C CA . THR A 1 210 ? -22.556 5.873 22.442 1.00 56.00 210 THR A CA 1
ATOM 1686 C C . THR A 1 210 ? -23.188 4.758 23.262 1.00 56.00 210 THR A C 1
ATOM 1688 O O . THR A 1 210 ? -22.716 3.620 23.265 1.00 56.00 210 THR A O 1
ATOM 1691 N N . VAL A 1 211 ? -24.229 5.097 24.022 1.00 55.44 211 VAL A N 1
ATOM 1692 C CA . VAL A 1 211 ? -25.097 4.096 24.633 1.00 55.44 211 VAL A CA 1
ATOM 1693 C C . VAL A 1 211 ? -25.813 3.426 23.472 1.00 55.44 211 VAL A C 1
ATOM 1695 O O . VAL A 1 211 ? -26.785 3.964 22.950 1.00 55.44 211 VAL A O 1
ATOM 1698 N N . LEU A 1 212 ? -25.290 2.278 23.036 1.00 59.31 212 LEU A N 1
ATOM 1699 C CA . LEU A 1 212 ? -26.024 1.387 22.150 1.00 59.31 212 LEU A CA 1
ATOM 1700 C C . LEU A 1 212 ? -27.357 1.096 22.840 1.00 59.31 212 LEU A C 1
ATOM 1702 O O . LEU A 1 212 ? -27.371 0.560 23.954 1.00 59.31 212 LEU A O 1
ATOM 1706 N N . GLU A 1 213 ? -28.465 1.506 22.220 1.00 59.16 213 GLU A N 1
ATOM 1707 C CA . GLU A 1 213 ? -29.783 1.140 22.724 1.00 59.16 213 GLU A CA 1
ATOM 1708 C C . GLU A 1 213 ? -29.831 -0.382 22.827 1.00 59.16 213 GLU A C 1
ATOM 1710 O O . GLU A 1 213 ? -29.490 -1.089 21.877 1.00 59.16 213 GLU A O 1
ATOM 1715 N N . LYS A 1 214 ? -30.216 -0.895 24.000 1.00 59.56 214 LYS A N 1
ATOM 1716 C CA . LYS A 1 214 ? -30.373 -2.334 24.197 1.00 59.56 214 LYS A CA 1
ATOM 1717 C C . LYS A 1 214 ? -31.496 -2.822 23.288 1.00 59.56 214 LYS A C 1
ATOM 1719 O O . LYS A 1 214 ? -32.671 -2.710 23.636 1.00 59.56 214 LYS A O 1
ATOM 1724 N N . SER A 1 215 ? -31.127 -3.364 22.132 1.00 65.31 215 SER A N 1
ATOM 1725 C CA . SER A 1 215 ? -32.038 -4.130 21.298 1.00 65.31 215 SER A CA 1
ATOM 1726 C C . SER A 1 215 ? -32.536 -5.324 22.102 1.00 65.31 215 SER A C 1
ATOM 1728 O O . SER A 1 215 ? -31.735 -6.080 22.652 1.00 65.31 215 SER A O 1
ATOM 1730 N N . ASP A 1 216 ? -33.852 -5.494 22.143 1.00 80.19 216 ASP A N 1
ATOM 1731 C CA . ASP A 1 216 ? -34.478 -6.737 22.580 1.00 80.19 216 ASP A CA 1
ATOM 1732 C C . ASP A 1 216 ? -33.879 -7.913 21.784 1.00 80.19 216 ASP A C 1
ATOM 1734 O O . ASP A 1 216 ? -33.714 -7.811 20.563 1.00 80.19 216 ASP A O 1
ATOM 1738 N N . GLU A 1 217 ? -33.524 -9.003 22.466 1.00 76.06 217 GLU A N 1
ATOM 1739 C CA . GLU A 1 217 ? -32.814 -10.148 21.878 1.00 76.06 217 GLU A CA 1
ATOM 1740 C C . GLU A 1 217 ? -33.572 -10.741 20.681 1.00 76.06 217 GLU A C 1
ATOM 1742 O O . GLU A 1 217 ? -32.957 -11.093 19.670 1.00 76.06 217 GLU A O 1
ATOM 1747 N N . GLY A 1 218 ? -34.910 -10.761 20.739 1.00 77.81 218 GLY A N 1
ATOM 1748 C CA . GLY A 1 218 ? -35.750 -11.195 19.624 1.00 77.81 218 GLY A CA 1
ATOM 1749 C C . GLY A 1 218 ? -35.635 -10.268 18.411 1.00 77.81 218 GLY A C 1
ATOM 1750 O O . GLY A 1 218 ? -35.469 -10.734 17.286 1.00 77.81 218 GLY A O 1
ATOM 1751 N N . LYS A 1 219 ? -35.625 -8.947 18.634 1.00 78.56 219 LYS A N 1
ATOM 1752 C CA . LYS A 1 219 ? -35.486 -7.947 17.557 1.00 78.56 219 LYS A CA 1
ATOM 1753 C C . LYS A 1 219 ? -34.107 -7.989 16.903 1.00 78.56 219 LYS A C 1
ATOM 1755 O O . LYS A 1 219 ? -34.005 -7.798 15.693 1.00 78.56 219 LYS A O 1
ATOM 1760 N N . TYR A 1 220 ? -33.056 -8.250 17.681 1.00 76.56 220 TYR A N 1
ATOM 1761 C CA . TYR A 1 220 ? -31.709 -8.434 17.144 1.00 76.56 220 TYR A CA 1
ATOM 1762 C C . TYR A 1 220 ? -31.631 -9.697 16.274 1.00 76.56 220 TYR A C 1
ATOM 1764 O O . TYR A 1 220 ? -31.220 -9.616 15.116 1.00 76.56 220 TYR A O 1
ATOM 1772 N N . LEU A 1 221 ? -32.127 -10.837 16.770 1.00 79.19 221 LEU A N 1
ATOM 1773 C CA . LEU A 1 221 ? -32.201 -12.082 15.997 1.00 79.19 221 LEU A CA 1
ATOM 1774 C C . LEU A 1 221 ? -33.020 -11.944 14.707 1.00 79.19 221 LEU A C 1
ATOM 1776 O O . LEU A 1 221 ? -32.652 -12.536 13.696 1.00 79.19 221 LEU A O 1
ATOM 1780 N N . ASP A 1 222 ? -34.111 -11.180 14.718 1.00 81.75 222 ASP A N 1
ATOM 1781 C CA . ASP A 1 222 ? -34.932 -10.966 13.523 1.00 81.75 222 ASP A CA 1
ATOM 1782 C C . ASP A 1 222 ? -34.291 -9.987 12.526 1.00 81.75 222 ASP A C 1
ATOM 1784 O O . ASP A 1 222 ? -34.408 -10.200 11.320 1.00 81.75 222 ASP A O 1
ATOM 1788 N N . SER A 1 223 ? -33.527 -8.988 12.988 1.00 78.94 223 SER A N 1
ATOM 1789 C CA . SER A 1 223 ? -32.730 -8.133 12.093 1.00 78.94 223 SER A CA 1
ATOM 1790 C C . SER A 1 223 ? -31.630 -8.906 11.353 1.00 78.94 223 SER A C 1
ATOM 1792 O O . SER A 1 223 ? -31.425 -8.675 10.164 1.00 78.94 223 SER A O 1
ATOM 1794 N N . LEU A 1 224 ? -30.987 -9.882 12.008 1.00 76.81 224 LEU A N 1
ATOM 1795 C CA . LEU A 1 224 ? -29.958 -10.733 11.394 1.00 76.81 224 LEU A CA 1
ATOM 1796 C C . LEU A 1 224 ? -30.510 -11.694 10.329 1.00 76.81 224 LEU A C 1
ATOM 1798 O O . LEU A 1 224 ? -29.776 -12.073 9.425 1.00 76.81 224 LEU A O 1
ATOM 1802 N N . LYS A 1 225 ? -31.788 -12.086 10.414 1.00 77.00 225 LYS A N 1
ATOM 1803 C CA . LYS A 1 225 ? -32.460 -12.942 9.411 1.00 77.00 225 LYS A CA 1
ATOM 1804 C C . LYS A 1 225 ? -32.927 -12.172 8.170 1.00 77.00 225 LYS A C 1
ATOM 1806 O O . LYS A 1 225 ? -33.431 -12.791 7.237 1.00 77.00 225 LYS A O 1
ATOM 1811 N N . SER A 1 226 ? -32.841 -10.841 8.193 1.00 63.91 226 SER A N 1
ATOM 1812 C CA . SER A 1 226 ? -33.291 -9.955 7.113 1.00 63.91 226 SER A CA 1
ATOM 1813 C C . SER A 1 226 ? -32.141 -9.450 6.224 1.00 63.91 226 SER A C 1
ATOM 1815 O O . SER A 1 226 ? -32.371 -8.563 5.396 1.00 63.91 226 SER A O 1
ATOM 1817 N N . ILE A 1 227 ? -30.930 -9.984 6.423 1.00 52.47 227 ILE A N 1
ATOM 1818 C CA . ILE A 1 227 ? -29.706 -9.735 5.646 1.00 52.47 227 ILE A CA 1
ATOM 1819 C C . ILE A 1 227 ? -29.450 -10.955 4.754 1.00 52.47 227 ILE A C 1
ATOM 1821 O O . ILE A 1 227 ? -29.173 -10.737 3.556 1.00 52.47 227 ILE A O 1
#

Radius of gyration: 33.88 Å; Cα contacts (8 Å, |Δi|>4): 171; chains: 1; bounding box: 61×73×119 Å

Solvent-accessible surface area (backbone atoms only — not comparable to full-atom values): 15297 Å² total; per-residue (Å²): 133,88,85,89,82,88,88,82,89,84,88,88,92,81,78,89,81,89,73,84,81,77,77,69,89,67,76,76,74,81,69,86,88,70,89,77,68,78,40,78,23,70,81,41,33,92,72,34,68,46,80,41,48,92,90,54,57,88,92,58,66,80,66,52,61,29,63,78,46,35,34,34,25,84,89,80,71,46,74,51,73,45,65,67,74,70,77,82,44,92,88,43,59,58,72,61,49,53,52,51,46,42,43,49,69,41,98,74,84,87,88,87,87,77,83,60,85,91,78,90,89,86,81,100,67,49,64,43,56,55,66,59,48,78,46,78,57,70,90,83,63,66,60,56,62,40,24,52,54,43,32,51,75,72,63,74,47,92,80,59,99,81,55,63,68,64,60,53,49,56,54,50,57,63,59,50,73,81,45,81,67,78,42,80,46,87,80,64,51,80,79,39,71,67,34,44,61,56,55,57,47,49,56,65,86,74,82,76,76,76,74,72,75,84,66,53,69,68,61,49,57,53,55,66,75,74,111

Organism: Lepeophtheirus salmonis (NCBI:txid72036)